Protein 1VBI (pdb70)

Organism: Thermus thermophilus (strain ATCC 27634 / DSM 579 / HB8) (NCBI:txid300852)

Radius of gyration: 19.99 Å; Cα contacts (8 Å, |Δi|>4): 795; chains: 1; bounding box: 52×53×49 Å

Sequence (340 aa):
MRWRADFLSAWAEALLRKAGADEPSAKAVAWALVEADLRGVGSHGLLRLPVYVRRLEAGLVNPSPTLPLEERGPVALLDGEHGFGPRVALKAVEAAQSLARRHGLGAVGVRRSTHFGMAGLYAEKLAREGFVAWVTTNAEPDVVPFGGREKALGTNPLAFAAPAPQGILVADLATSESAMGKVFLAREKGERIPPSWGVDREGSPTDDPHRVYALRPLGGPKGYALALLVEVLSGVLTGAGVAHGIGRMYDEWDRPQDVGHFLLALDPGRFVGKEAFLERMGALWQALKATPPAPGHEEVFLPGELEARRRERALAEGMALPERVVAELKALGERYGVPW

Nearest PDB structures (foldseek):
  1x0a-assembly1_A  TM=9.660E-01  e=3.289E-75  Thermus thermophilus HB8
  4h8a-assembly1_A  TM=9.691E-01  e=3.573E-42  Escherichia coli
  1xrh-assembly1_B  TM=9.737E-01  e=1.646E-41  Escherichia coli
  2x06-assembly1_G  TM=9.445E-01  e=3.011E-38  Methanocaldococcus jannaschii
  3uoe-assembly1_A  TM=9.184E-01  e=4.268E-35  Sinorhizobium meliloti 1021

InterPro domains:
  IPR003767 Malate/L-lactate dehydrogenase-like [PF02615] (6-330)
  IPR003767 Malate/L-lactate dehydrogenase-like [PTHR11091] (9-339)
  IPR036111 Malate/L-sulfolactate/L-lactate dehydrogenase-like superfamily [SSF89733] (1-339)
  IPR043143 Malate/L-sulfolactate/L-lactate dehydrogenase-like, NADPH binding domain [G3DSA:3.30.1370.60] (67-303)
  IPR043144 Malate/L-sulfolactate/L-lactate dehydrogenase-like, alpha-helical domain [G3DSA:1.10.1530.10] (11-336)

CATH classification: 1.10.1530.10 (+1 more: 3.30.1370.60)

Secondary structure (DSSP, 8-state):
-EE-HHHHHHHHHHHHHHTT--HHHHHHHHHHHHHHHHTT-GGGSGGGHHHHHHHHHTT-SBSS----EEEETTEEEEE-TTB-HHHHHHHHHHHHHHHHHHHSEEEEEEEEE-----HHHHHHHHHHTT-EEEEEE--S--BPPTT-SS--B----EEEEEEETTEEEEEEE-SBSS-HHHHHHHHHHT----TTSEE-TTS-B-S-GGG--EE-BTTTHHHHHHHHHHHIIIIITTTS--GGGS--TTT--SS---EEEEEEEE-GGGTT-HHHHHHHHHHHHHHHHTSPPPTT-SS---TTHHHHHHHHHHHHH-EE--HHHHHHHHHHHHHHT---

Structure (mmCIF, N/CA/C/O backbone):
data_1VBI
#
_entry.id   1VBI
#
_cell.length_a   78.320
_cell.length_b   78.320
_cell.length_c   253.213
_cell.angle_alpha   90.00
_cell.angle_beta   90.00
_cell.angle_gamma   120.00
#
_symmetry.space_group_name_H-M   'P 65 2 2'
#
loop_
_entity.id
_entity.type
_entity.pdbx_description
1 polymer 'Type 2 malate/lactate dehydrogenase'
2 non-polymer 'SULFATE ION'
3 non-polymer NICOTINAMIDE-ADENINE-DINUCLEOTIDE
4 non-polymer 1,2-ETHANEDIOL
5 water water
#
loop_
_atom_site.group_PDB
_atom_site.id
_atom_site.type_symbol
_atom_site.label_atom_id
_atom_site.label_alt_id
_atom_site.label_comp_id
_atom_site.label_asym_id
_atom_site.label_entity_id
_atom_site.label_seq_id
_atom_site.pdbx_PDB_ins_code
_atom_site.Cartn_x
_atom_site.Cartn_y
_atom_site.Cartn_z
_atom_site.occupancy
_atom_site.B_iso_or_equiv
_atom_site.auth_seq_id
_atom_site.auth_comp_id
_atom_site.auth_asym_id
_atom_site.auth_atom_id
_atom_site.pdbx_PDB_model_num
ATOM 1 N N . MET A 1 1 ? -4.191 66.710 35.825 1.00 36.23 1 MET A N 1
ATOM 2 C CA . MET A 1 1 ? -2.860 66.964 36.443 1.00 36.00 1 MET A CA 1
ATOM 3 C C . MET A 1 1 ? -1.776 67.098 35.379 1.00 33.54 1 MET A C 1
ATOM 4 O O . MET A 1 1 ? -1.916 66.588 34.268 1.00 34.48 1 MET A O 1
ATOM 9 N N . ARG A 1 2 ? -0.694 67.787 35.728 1.00 30.95 2 ARG A N 1
ATOM 10 C CA . ARG A 1 2 ? 0.414 67.984 34.805 1.00 27.35 2 ARG A CA 1
ATOM 11 C C . ARG A 1 2 ? 1.685 67.343 35.342 1.00 24.63 2 ARG A C 1
ATOM 12 O O . ARG A 1 2 ? 1.838 67.158 36.551 1.00 23.86 2 ARG A O 1
ATOM 20 N N . TRP A 1 3 ? 2.597 67.008 34.436 1.00 20.49 3 TRP A N 1
ATOM 21 C CA . TRP A 1 3 ? 3.845 66.368 34.820 1.00 18.73 3 TRP A CA 1
ATOM 22 C C . TRP A 1 3 ? 5.054 67.178 34.388 1.00 16.71 3 TRP A C 1
ATOM 23 O O . TRP A 1 3 ? 5.011 67.886 33.383 1.00 16.20 3 TRP A O 1
ATOM 34 N N . ARG A 1 4 ? 6.133 67.065 35.155 1.00 13.86 4 ARG A N 1
ATOM 35 C CA . ARG A 1 4 ? 7.364 67.791 34.863 1.00 13.59 4 ARG A CA 1
ATOM 36 C C . ARG A 1 4 ? 8.233 67.037 33.867 1.00 11.96 4 ARG A C 1
ATOM 37 O O . ARG A 1 4 ? 8.470 65.840 34.019 1.00 10.57 4 ARG A O 1
ATOM 45 N N . ALA A 1 5 ? 8.712 67.745 32.848 1.00 11.12 5 ALA A N 1
ATOM 46 C CA . ALA A 1 5 ? 9.568 67.137 31.840 1.00 10.33 5 ALA A CA 1
ATOM 47 C C . ALA A 1 5 ? 10.831 66.557 32.472 1.00 10.69 5 ALA A C 1
ATOM 48 O O . ALA A 1 5 ? 11.284 65.480 32.083 1.00 10.52 5 ALA A O 1
ATOM 50 N N . ASP A 1 6 ? 11.403 67.263 33.448 1.00 9.92 6 ASP A N 1
ATOM 51 C CA . ASP A 1 6 ? 12.622 66.776 34.086 1.00 10.03 6 ASP A CA 1
ATOM 52 C C . ASP A 1 6 ? 12.378 65.457 34.815 1.00 10.17 6 ASP A C 1
ATOM 53 O O . ASP A 1 6 ? 13.229 64.569 34.798 1.00 11.29 6 ASP A O 1
ATOM 58 N N . PHE A 1 7 ? 11.212 65.327 35.442 1.00 10.50 7 PHE A N 1
ATOM 59 C CA . PHE A 1 7 ? 10.862 64.098 36.150 1.00 11.59 7 PHE A CA 1
ATOM 60 C C . PHE A 1 7 ? 10.620 62.961 35.163 1.00 9.97 7 PHE A C 1
ATOM 61 O O . PHE A 1 7 ? 11.117 61.849 35.348 1.00 10.30 7 PHE A O 1
ATOM 69 N N . LEU A 1 8 ? 9.856 63.245 34.113 1.00 9.42 8 LEU A N 1
ATOM 70 C CA . LEU A 1 8 ? 9.547 62.237 33.099 1.00 10.32 8 LEU A CA 1
ATOM 71 C C . LEU A 1 8 ? 10.801 61.752 32.378 1.00 9.60 8 LEU A C 1
ATOM 72 O O . LEU A 1 8 ? 10.966 60.555 32.144 1.00 7.92 8 LEU A O 1
ATOM 77 N N . SER A 1 9 ? 11.682 62.686 32.030 1.00 8.70 9 SER A N 1
ATOM 78 C CA . SER A 1 9 ? 12.921 62.357 31.333 1.00 10.76 9 SER A CA 1
ATOM 79 C C . SER A 1 9 ? 13.841 61.500 32.197 1.00 10.53 9 SER A C 1
ATOM 80 O O . SER A 1 9 ? 14.401 60.512 31.726 1.00 10.16 9 SER A O 1
ATOM 83 N N . ALA A 1 10 ? 14.001 61.887 33.458 1.00 9.96 10 ALA A N 1
ATOM 84 C CA . ALA A 1 10 ? 14.852 61.137 34.376 1.00 9.94 10 ALA A CA 1
ATOM 85 C C . ALA A 1 10 ? 14.272 59.745 34.599 1.00 9.45 10 ALA A C 1
ATOM 86 O O . ALA A 1 10 ? 15.006 58.754 34.650 1.00 9.58 10 ALA A O 1
ATOM 88 N N . TRP A 1 11 ? 12.952 59.680 34.732 1.00 9.16 11 TRP A N 1
ATOM 89 C CA . TRP A 1 11 ? 12.265 58.411 34.949 1.00 9.80 11 TRP A CA 1
ATOM 90 C C . TRP A 1 11 ? 12.421 57.490 33.742 1.00 9.70 11 TRP A C 1
ATOM 91 O O . TRP A 1 11 ? 12.729 56.307 33.889 1.00 8.90 11 TRP A O 1
ATOM 102 N N . ALA A 1 12 ? 12.198 58.035 32.550 1.00 8.76 12 ALA A N 1
ATOM 103 C CA . ALA A 1 12 ? 12.316 57.251 31.326 1.00 8.95 12 ALA A CA 1
ATOM 104 C C . ALA A 1 12 ? 13.734 56.707 31.167 1.00 9.05 12 ALA A C 1
ATOM 105 O O . ALA A 1 12 ? 13.925 55.544 30.819 1.00 8.74 12 ALA A O 1
ATOM 107 N N . GLU A 1 13 ? 14.730 57.551 31.414 1.00 9.34 13 GLU A N 1
ATOM 108 C CA . GLU A 1 13 ? 16.118 57.118 31.294 1.00 10.25 13 GLU A CA 1
ATOM 109 C C . GLU A 1 13 ? 16.407 55.991 32.281 1.00 10.27 13 GLU A C 1
ATOM 110 O O . GLU A 1 13 ? 17.022 54.984 31.928 1.00 9.87 13 GLU A O 1
ATOM 116 N N . ALA A 1 14 ? 15.961 56.170 33.520 1.00 9.65 14 ALA A N 1
ATOM 117 C CA . ALA A 1 14 ? 16.176 55.172 34.560 1.00 10.03 14 ALA A CA 1
ATOM 118 C C . ALA A 1 14 ? 15.534 53.844 34.184 1.00 10.24 14 ALA A C 1
ATOM 119 O O . ALA A 1 14 ? 16.136 52.785 34.365 1.00 10.12 14 ALA A O 1
ATOM 121 N N . LEU A 1 15 ? 14.313 53.908 33.662 1.00 9.75 15 LEU A N 1
ATOM 122 C CA . LEU A 1 15 ? 13.586 52.707 33.263 1.00 10.37 15 LEU A CA 1
ATOM 123 C C . LEU A 1 15 ? 14.332 51.982 32.148 1.00 10.55 15 LEU A C 1
ATOM 124 O O . LEU A 1 15 ? 14.517 50.765 32.197 1.00 11.42 15 LEU A O 1
ATOM 129 N N . LEU A 1 16 ? 14.759 52.734 31.139 1.00 10.74 16 LEU A N 1
ATOM 130 C CA . LEU A 1 16 ? 15.484 52.147 30.020 1.00 9.81 16 LEU A CA 1
ATOM 131 C C . LEU A 1 16 ? 16.798 51.495 30.446 1.00 10.79 16 LEU A C 1
ATOM 132 O O . LEU A 1 16 ? 17.165 50.445 29.926 1.00 10.06 16 LEU A O 1
ATOM 137 N N . ARG A 1 17 ? 17.510 52.110 31.386 1.00 10.67 17 ARG A N 1
ATOM 138 C CA . ARG A 1 17 ? 18.765 51.528 31.843 1.00 11.89 17 ARG A CA 1
ATOM 139 C C . ARG A 1 17 ? 18.479 50.243 32.616 1.00 11.64 17 ARG A C 1
ATOM 140 O O . ARG A 1 17 ? 19.207 49.261 32.492 1.00 11.00 17 ARG A O 1
ATOM 148 N N . LYS A 1 18 ? 17.401 50.252 33.394 1.00 11.70 18 LYS A N 1
ATOM 149 C CA . LYS A 1 1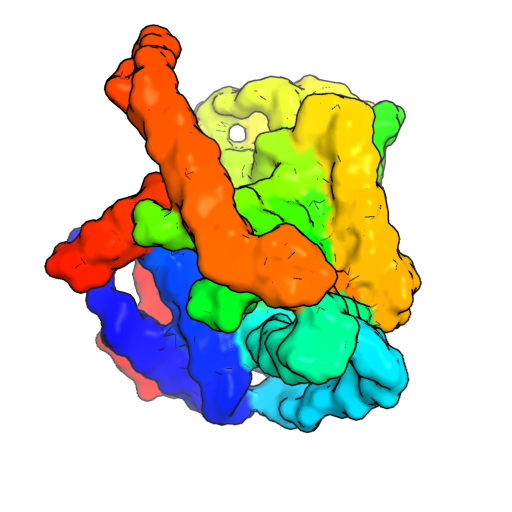8 ? 17.006 49.080 34.168 1.00 13.58 18 LYS A CA 1
ATOM 150 C C . LYS A 1 18 ? 16.630 47.958 33.199 1.00 13.95 18 LYS A C 1
ATOM 151 O O . LYS A 1 18 ? 16.823 46.776 33.496 1.00 12.89 18 LYS A O 1
ATOM 157 N N . ALA A 1 19 ? 16.101 48.337 32.037 1.00 12.56 19 ALA A N 1
ATOM 158 C CA . ALA A 1 19 ? 15.704 47.373 31.014 1.00 13.21 19 ALA A CA 1
ATOM 159 C C . ALA A 1 19 ? 16.900 46.863 30.210 1.00 12.93 19 ALA A C 1
ATOM 160 O O . ALA A 1 19 ? 16.750 45.989 29.355 1.00 13.01 19 ALA A O 1
ATOM 162 N N . GLY A 1 20 ? 18.081 47.419 30.467 1.00 12.00 20 GLY A N 1
ATOM 163 C CA . GLY A 1 20 ? 19.269 46.960 29.768 1.00 12.19 20 GLY A CA 1
ATOM 164 C C . GLY A 1 20 ? 19.947 47.900 28.786 1.00 11.92 20 GLY A C 1
ATOM 165 O O . GLY A 1 20 ? 21.049 47.610 28.323 1.00 11.60 20 GLY A O 1
ATOM 166 N N . ALA A 1 21 ? 19.311 49.019 28.458 1.00 11.29 21 ALA A N 1
ATOM 167 C CA . ALA A 1 21 ? 19.904 49.967 27.514 1.00 11.45 21 ALA A CA 1
ATOM 168 C C . ALA A 1 21 ? 21.080 50.697 28.158 1.00 11.79 21 ALA A C 1
ATOM 169 O O . ALA A 1 21 ? 21.044 50.986 29.355 1.00 11.64 21 ALA A O 1
ATOM 171 N N . ASP A 1 22 ? 22.123 50.989 27.381 1.00 11.40 22 ASP A N 1
ATOM 172 C CA . ASP A 1 22 ? 23.257 51.711 27.947 1.00 12.09 22 ASP A CA 1
ATOM 173 C C . ASP A 1 22 ? 22.853 53.161 28.187 1.00 12.47 22 ASP A C 1
ATOM 174 O O . ASP A 1 22 ? 21.786 53.592 27.744 1.00 11.29 22 ASP A O 1
ATOM 179 N N . GLU A 1 23 ? 23.689 53.910 28.901 1.00 11.47 23 GLU A N 1
ATOM 180 C CA . GLU A 1 23 ? 23.362 55.295 29.228 1.00 13.10 23 GLU A CA 1
ATOM 181 C C . GLU A 1 23 ? 23.066 56.189 28.023 1.00 12.14 23 GLU A C 1
ATOM 182 O O . GLU A 1 23 ? 22.061 56.899 28.008 1.00 11.16 23 GLU A O 1
ATOM 188 N N . PRO A 1 24 ? 23.935 56.174 26.999 1.00 12.62 24 PRO A N 1
ATOM 189 C CA . PRO A 1 24 ? 23.686 57.020 25.825 1.00 12.57 24 PRO A CA 1
ATOM 190 C C . PRO A 1 24 ? 22.337 56.739 25.160 1.00 11.05 24 PRO A C 1
ATOM 191 O O . PRO A 1 24 ? 21.617 57.663 24.775 1.00 10.94 24 PRO A O 1
ATOM 195 N N . SER A 1 25 ? 22.009 55.458 25.019 1.00 9.71 25 SER A N 1
ATOM 196 C CA . SER A 1 25 ? 20.752 55.052 24.399 1.00 8.48 25 SER A CA 1
ATOM 197 C C . SER A 1 25 ? 19.559 55.473 25.248 1.00 8.46 25 SER A C 1
ATOM 198 O O . SER A 1 25 ? 18.572 55.993 24.731 1.00 7.67 25 SER A O 1
ATOM 201 N N . ALA A 1 26 ? 19.650 55.247 26.553 1.00 8.07 26 ALA A N 1
ATOM 202 C CA . ALA A 1 26 ? 18.565 55.619 27.455 1.00 8.45 26 ALA A CA 1
ATOM 203 C C . ALA A 1 26 ? 18.326 57.125 27.410 1.00 8.02 26 ALA A C 1
ATOM 204 O O . ALA A 1 26 ? 17.182 57.575 27.326 1.00 8.66 26 ALA A O 1
ATOM 206 N N . LYS A 1 27 ? 19.404 57.903 27.462 1.00 8.30 27 LYS A N 1
ATOM 207 C CA . L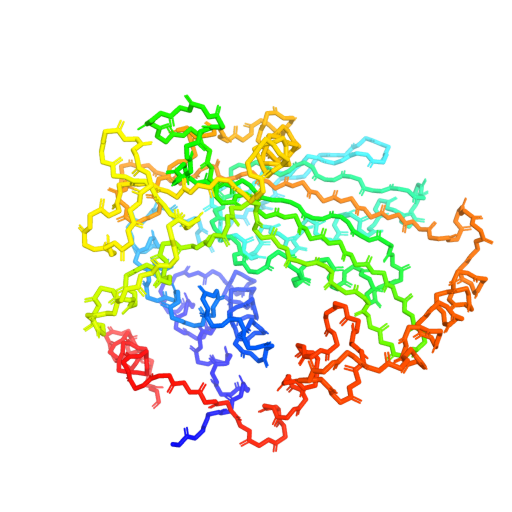YS A 1 27 ? 19.286 59.358 27.423 1.00 9.75 27 LYS A CA 1
ATOM 208 C C . LYS A 1 27 ? 18.690 59.831 26.102 1.00 7.52 27 LYS A C 1
ATOM 209 O O . LYS A 1 27 ? 17.850 60.728 26.083 1.00 8.33 27 LYS A O 1
ATOM 215 N N . ALA A 1 28 ? 19.134 59.227 25.004 1.00 7.40 28 ALA A N 1
ATOM 216 C CA . ALA A 1 28 ? 18.653 59.598 23.678 1.00 7.55 28 ALA A CA 1
ATOM 217 C C . ALA A 1 28 ? 17.156 59.360 23.512 1.00 7.16 28 ALA A C 1
ATOM 218 O O . ALA A 1 28 ? 16.442 60.210 22.972 1.00 6.58 28 ALA A O 1
ATOM 220 N N . VAL A 1 29 ? 16.679 58.204 23.964 1.00 6.47 29 VAL A N 1
ATOM 221 C CA . VAL A 1 29 ? 15.259 57.888 23.842 1.00 6.48 29 VAL A CA 1
ATOM 222 C C . VAL A 1 29 ? 14.412 58.779 24.751 1.00 6.93 29 VAL A C 1
ATOM 223 O O . VAL A 1 29 ? 13.360 59.278 24.336 1.00 7.15 29 VAL A O 1
ATOM 227 N N . ALA A 1 30 ? 14.866 58.984 25.984 1.00 6.31 30 ALA A N 1
ATOM 228 C CA . ALA A 1 30 ? 14.129 59.831 26.920 1.00 7.07 30 ALA A CA 1
ATOM 229 C C . ALA A 1 30 ? 13.977 61.222 26.311 1.00 7.60 30 ALA A C 1
ATOM 230 O O . ALA A 1 30 ? 12.903 61.820 26.358 1.00 6.61 30 ALA A O 1
ATOM 232 N N . TRP A 1 31 ? 15.062 61.723 25.731 1.00 8.23 31 TRP A N 1
ATOM 233 C CA . TRP A 1 31 ? 15.065 63.034 25.093 1.00 7.91 31 TRP A CA 1
ATOM 234 C C . TRP A 1 31 ? 14.055 63.099 23.947 1.00 8.21 31 TRP A C 1
ATOM 235 O O . TRP A 1 31 ? 13.175 63.960 23.927 1.00 7.26 31 TRP A O 1
ATOM 246 N N . ALA A 1 32 ? 14.180 62.182 22.994 1.00 7.41 32 ALA A N 1
ATOM 247 C CA . ALA A 1 32 ? 13.291 62.173 21.838 1.00 7.38 32 ALA A CA 1
ATOM 248 C C . ALA A 1 32 ? 11.812 62.139 22.201 1.00 7.23 32 ALA A C 1
ATOM 249 O O . ALA A 1 32 ? 11.017 62.916 21.669 1.00 6.89 32 ALA A O 1
ATOM 251 N N . LEU A 1 33 ? 11.439 61.248 23.111 1.00 6.82 33 LEU A N 1
ATOM 252 C CA . LEU A 1 33 ? 10.036 61.128 23.476 1.00 6.72 33 LEU A CA 1
ATOM 253 C C . LEU A 1 33 ? 9.507 62.321 24.267 1.00 6.59 33 LEU A C 1
ATOM 254 O O . LEU A 1 33 ? 8.453 62.863 23.935 1.00 6.58 33 LEU A O 1
ATOM 259 N N . VAL A 1 34 ? 10.235 62.750 25.294 1.00 6.69 34 VAL A N 1
ATOM 260 C CA . VAL A 1 34 ? 9.776 63.885 26.088 1.00 7.55 34 VAL A CA 1
ATOM 261 C C . VAL A 1 34 ? 9.756 65.179 25.272 1.00 8.04 34 VAL A C 1
ATOM 262 O O . VAL A 1 34 ? 8.816 65.964 25.388 1.00 7.06 34 VAL A O 1
ATOM 266 N N . GLU A 1 35 ? 10.775 65.401 24.444 1.00 7.29 35 GLU A N 1
ATOM 267 C CA . GLU A 1 35 ? 10.812 66.613 23.624 1.00 7.60 35 GLU A CA 1
ATOM 268 C C . GLU A 1 35 ? 9.658 66.633 22.615 1.00 7.40 35 GLU A C 1
ATOM 269 O O . GLU A 1 35 ? 9.185 67.699 22.227 1.00 7.77 35 GLU A O 1
ATOM 275 N N . ALA A 1 36 ? 9.208 65.460 22.179 1.00 6.96 36 ALA A N 1
ATOM 276 C CA . ALA A 1 36 ? 8.090 65.407 21.244 1.00 7.57 36 ALA A CA 1
ATOM 277 C C . ALA A 1 36 ? 6.823 65.801 22.005 1.00 6.95 36 ALA A C 1
ATOM 278 O O . ALA A 1 36 ? 6.020 66.596 21.515 1.00 7.18 36 ALA A O 1
ATOM 280 N N . ASP A 1 37 ? 6.649 65.255 23.206 1.00 7.59 37 ASP A N 1
ATOM 281 C CA . ASP A 1 37 ? 5.473 65.589 24.010 1.00 7.71 37 ASP A CA 1
ATOM 282 C C . ASP A 1 37 ? 5.425 67.085 24.315 1.00 7.61 37 ASP A C 1
ATOM 283 O O . ASP A 1 37 ? 4.360 67.706 24.252 1.00 7.67 37 ASP A O 1
ATOM 288 N N . LEU A 1 38 ? 6.577 67.666 24.641 1.00 8.76 38 LEU A N 1
ATOM 289 C CA . LEU A 1 38 ? 6.635 69.096 24.954 1.00 8.45 38 LEU A CA 1
ATOM 290 C C . LEU A 1 38 ? 6.116 69.946 23.799 1.00 9.77 38 LEU A C 1
ATOM 291 O O . LEU A 1 38 ? 5.417 70.939 24.010 1.00 9.98 38 LEU A O 1
ATOM 296 N N . ARG A 1 39 ? 6.449 69.542 22.578 1.00 8.87 39 ARG A N 1
ATOM 297 C CA . ARG A 1 39 ? 6.037 70.270 21.381 1.00 9.36 39 ARG A CA 1
ATOM 298 C C . ARG A 1 39 ? 4.616 69.949 20.923 1.00 10.90 39 ARG A C 1
ATOM 299 O O . ARG A 1 39 ? 4.149 70.471 19.908 1.00 10.01 39 ARG A O 1
ATOM 307 N N . GLY A 1 40 ? 3.932 69.091 21.672 1.00 10.96 40 GLY A N 1
ATOM 308 C CA . GLY A 1 40 ? 2.567 68.738 21.325 1.00 12.20 40 GLY A CA 1
ATOM 309 C C . GLY A 1 40 ? 2.426 67.614 20.316 1.00 13.02 40 GLY A C 1
ATOM 310 O O . GLY A 1 40 ? 1.340 67.400 19.773 1.00 13.58 40 GLY A O 1
ATOM 311 N N . VAL A 1 41 ? 3.515 66.899 20.052 1.00 10.70 41 VAL A N 1
ATOM 312 C CA . VAL A 1 41 ? 3.486 65.789 19.104 1.00 11.48 41 VAL A CA 1
ATOM 313 C C . VAL A 1 41 ? 3.481 64.489 19.909 1.00 11.29 41 VAL A C 1
ATOM 314 O O . VAL A 1 41 ? 4.433 63.707 19.867 1.00 9.71 41 VAL A O 1
ATOM 318 N N . GLY A 1 42 ? 2.396 64.280 20.651 1.00 11.18 42 GLY A N 1
ATOM 319 C CA . GLY A 1 42 ? 2.269 63.096 21.483 1.00 11.79 42 GLY A CA 1
ATOM 320 C C . GLY A 1 42 ? 2.321 61.779 20.735 1.00 11.48 42 GLY A C 1
ATOM 321 O O . GLY A 1 42 ? 2.675 60.751 21.311 1.00 11.86 42 GLY A O 1
ATOM 322 N N . SER A 1 43 ? 1.969 61.803 19.453 1.00 13.22 43 SER A N 1
ATOM 323 C CA . SER A 1 43 ? 1.981 60.589 18.649 1.00 14.40 43 SER A CA 1
ATOM 324 C C . SER A 1 43 ? 3.373 59.974 18.629 1.00 13.83 43 SER A C 1
ATOM 325 O O . SER A 1 43 ? 3.531 58.787 18.347 1.00 15.25 43 SER A O 1
ATOM 328 N N . HIS A 1 44 ? 4.383 60.785 18.933 1.00 13.15 44 HIS A N 1
ATOM 329 C CA . HIS A 1 44 ? 5.756 60.302 18.962 1.00 12.30 44 HIS A CA 1
ATOM 330 C C . HIS A 1 44 ? 6.433 60.591 20.291 1.00 10.28 44 HIS A C 1
ATOM 331 O O . HIS A 1 44 ? 7.657 60.686 20.376 1.00 10.45 44 HIS A O 1
ATOM 338 N N . GLY A 1 45 ? 5.612 60.705 21.329 1.00 10.04 45 GLY A N 1
ATOM 339 C CA . GLY A 1 45 ? 6.120 60.977 22.658 1.00 9.48 45 GLY A CA 1
ATOM 340 C C . GLY A 1 45 ? 6.172 59.734 23.526 1.00 9.62 45 GLY A C 1
ATOM 341 O O . GLY A 1 45 ? 6.309 58.617 23.026 1.00 9.41 45 GLY A O 1
ATOM 342 N N . LEU A 1 46 ? 6.036 59.933 24.831 1.00 9.09 46 LEU A N 1
ATOM 343 C CA . LEU A 1 46 ? 6.101 58.842 25.795 1.00 10.48 46 LEU A CA 1
ATOM 344 C C . LEU A 1 46 ? 5.118 57.694 25.587 1.00 11.22 46 LEU A C 1
ATOM 345 O O . LEU A 1 46 ? 5.335 56.593 26.092 1.00 10.20 46 LEU A O 1
ATOM 350 N N . LEU A 1 47 ? 4.043 57.925 24.845 1.00 11.09 47 LEU A N 1
ATOM 351 C CA . LEU A 1 47 ? 3.100 56.838 24.624 1.00 12.69 47 LEU A CA 1
ATOM 352 C C . LEU A 1 47 ? 3.795 55.700 23.871 1.00 10.36 47 LEU A C 1
ATOM 353 O O . LEU A 1 47 ? 3.314 54.568 23.860 1.00 9.90 47 LEU A O 1
ATOM 358 N N . ARG A 1 48 ? 4.940 56.007 23.263 1.00 9.50 48 ARG A N 1
ATOM 359 C CA . ARG A 1 48 ? 5.724 55.020 22.516 1.00 8.81 48 ARG A CA 1
ATOM 360 C C . ARG A 1 48 ? 6.693 54.233 23.402 1.00 8.59 48 ARG A C 1
ATOM 361 O O . ARG A 1 48 ? 7.184 53.181 22.996 1.00 8.45 48 ARG A O 1
ATOM 369 N N . LEU A 1 49 ? 6.980 54.734 24.602 1.00 8.05 49 LEU A N 1
ATOM 370 C CA . LEU A 1 49 ? 7.938 54.053 25.470 1.00 8.01 49 LEU A CA 1
ATOM 371 C C . LEU A 1 49 ? 7.624 52.579 25.740 1.00 7.85 49 LEU A C 1
ATOM 372 O O . LEU A 1 49 ? 8.513 51.734 25.670 1.00 7.55 49 LEU A O 1
ATOM 377 N N . PRO A 1 50 ? 6.360 52.247 26.048 1.00 7.83 50 PRO A N 1
ATOM 378 C CA . PRO A 1 50 ? 6.056 50.836 26.307 1.00 7.91 50 PRO A CA 1
ATOM 379 C C . PRO A 1 50 ? 6.483 49.883 25.183 1.00 8.67 50 PRO A C 1
ATOM 380 O O . PRO A 1 50 ? 7.152 48.883 25.441 1.00 7.60 50 PRO A O 1
ATOM 384 N N . VAL A 1 51 ? 6.109 50.184 23.941 1.00 8.18 51 VAL A N 1
ATOM 385 C CA . VAL A 1 51 ? 6.490 49.300 22.841 1.00 8.05 51 VAL A CA 1
ATOM 386 C C . VAL A 1 51 ? 8.000 49.333 22.606 1.00 7.49 51 VAL A C 1
ATOM 387 O O . VAL A 1 51 ? 8.598 48.307 22.276 1.00 7.49 51 VAL A O 1
ATOM 391 N N . TYR A 1 52 ? 8.623 50.500 22.783 1.00 7.13 52 TYR A N 1
ATOM 392 C CA . TYR A 1 52 ? 10.075 50.605 22.618 1.00 7.68 52 TYR A CA 1
ATOM 393 C C . TYR A 1 52 ? 10.753 49.623 23.574 1.00 8.18 52 TYR A C 1
ATOM 394 O O . TYR A 1 52 ? 11.682 48.907 23.199 1.00 7.09 52 TYR A O 1
ATOM 403 N N . VAL A 1 53 ? 10.284 49.604 24.819 1.00 8.25 53 VAL A N 1
ATOM 404 C CA . VAL A 1 53 ? 10.848 48.713 25.824 1.00 7.34 53 VAL A CA 1
ATOM 405 C C . VAL A 1 53 ? 10.540 47.253 25.491 1.00 7.57 53 VAL A C 1
ATOM 406 O O . VAL A 1 53 ? 11.381 46.377 25.689 1.00 7.57 53 VAL A O 1
ATOM 410 N N . ARG A 1 54 ? 9.347 46.987 24.969 1.00 6.88 54 ARG A N 1
ATOM 411 C CA . ARG A 1 54 ? 9.005 45.614 24.607 1.00 7.42 54 ARG A CA 1
ATOM 412 C C . ARG A 1 54 ? 9.933 45.121 23.494 1.00 7.27 54 ARG A C 1
ATOM 413 O O . ARG A 1 54 ? 10.374 43.973 23.509 1.00 7.83 54 ARG A O 1
ATOM 421 N N . ARG A 1 55 ? 10.238 45.991 22.535 1.00 7.73 55 ARG A N 1
ATOM 422 C CA . ARG A 1 55 ? 11.137 45.626 21.441 1.00 7.98 55 ARG A CA 1
ATOM 423 C C . ARG A 1 55 ? 12.524 45.313 22.016 1.00 8.30 55 ARG A C 1
ATOM 424 O O . ARG A 1 55 ? 13.192 44.377 21.579 1.00 9.89 55 ARG A O 1
ATOM 432 N N . LEU A 1 56 ? 12.951 46.105 22.997 1.00 7.38 56 LEU A N 1
ATOM 433 C CA . LEU A 1 56 ? 14.245 45.899 23.640 1.00 8.58 56 LEU A CA 1
ATOM 434 C C . LEU A 1 56 ? 14.242 44.563 24.386 1.00 8.29 56 LEU A C 1
ATOM 435 O O . LEU A 1 56 ? 15.172 43.762 24.260 1.00 8.00 56 LEU A O 1
ATOM 440 N N . GLU A 1 57 ? 13.188 44.329 25.163 1.00 9.16 57 GLU A N 1
ATOM 441 C CA . GLU A 1 57 ? 13.049 43.088 25.923 1.00 10.34 57 GLU A CA 1
ATOM 442 C C . GLU A 1 57 ? 13.158 41.866 25.025 1.00 10.66 57 GLU A C 1
ATOM 443 O O . GLU A 1 57 ? 13.792 40.870 25.385 1.00 11.36 57 GLU A O 1
ATOM 449 N N . ALA A 1 58 ? 12.523 41.951 23.859 1.00 10.48 58 ALA A N 1
ATOM 450 C CA . ALA A 1 58 ? 12.504 40.857 22.893 1.00 11.29 58 ALA A CA 1
ATOM 451 C C . ALA A 1 58 ? 13.821 40.659 22.149 1.00 11.11 58 ALA A C 1
ATOM 452 O O . ALA A 1 58 ? 13.943 39.743 21.335 1.00 12.79 58 ALA A O 1
ATOM 454 N N . GLY A 1 59 ? 14.804 41.509 22.429 1.00 8.76 59 GLY A N 1
ATOM 455 C CA . GLY A 1 59 ? 16.090 41.389 21.763 1.00 9.65 59 GLY A CA 1
ATOM 456 C C . GLY A 1 59 ? 16.059 41.907 20.335 1.00 9.05 59 GLY A C 1
ATOM 457 O O . GLY A 1 59 ? 16.890 41.526 19.506 1.00 9.39 59 GLY A O 1
ATOM 458 N N . LEU A 1 60 ? 15.105 42.788 20.050 1.00 7.60 60 LEU A N 1
ATOM 459 C CA . LEU A 1 60 ? 14.955 43.356 18.712 1.00 8.04 60 LEU A CA 1
ATOM 460 C C . LEU A 1 60 ? 15.590 44.738 18.579 1.00 8.96 60 LEU A C 1
ATOM 461 O O . LEU A 1 60 ? 15.575 45.338 17.503 1.00 9.19 60 LEU A O 1
ATOM 466 N N . VAL A 1 61 ? 16.146 45.235 19.678 1.00 9.40 61 VAL A N 1
ATOM 467 C CA . VAL A 1 61 ? 16.816 46.531 19.696 1.00 9.97 61 VAL A CA 1
ATOM 468 C C . VAL A 1 61 ? 18.162 46.343 20.391 1.00 10.62 61 VAL A C 1
ATOM 469 O O . VAL A 1 61 ? 18.234 45.732 21.460 1.00 10.96 61 VAL A O 1
ATOM 473 N N . ASN A 1 62 ? 19.225 46.847 19.769 1.00 9.84 62 ASN A N 1
ATOM 474 C CA . ASN A 1 62 ? 20.575 46.738 20.323 1.00 10.62 62 ASN A CA 1
ATOM 475 C C . ASN A 1 62 ? 20.658 47.679 21.524 1.00 9.81 62 ASN A C 1
ATOM 476 O O . ASN A 1 62 ? 20.469 48.886 21.386 1.00 8.69 62 ASN A O 1
ATOM 481 N N . PRO A 1 63 ? 20.946 47.141 22.721 1.00 9.28 63 PRO A N 1
ATOM 482 C CA . PRO A 1 63 ? 21.030 48.000 23.908 1.00 9.97 63 PRO A CA 1
ATOM 483 C C . PRO A 1 63 ? 22.282 48.862 23.986 1.00 10.43 63 PRO A C 1
ATOM 484 O O . PRO A 1 63 ? 22.304 49.866 24.696 1.00 10.95 63 PRO A O 1
ATOM 488 N N . SER A 1 64 ? 23.319 48.478 23.251 1.00 11.05 64 SER A N 1
ATOM 489 C CA . SER A 1 64 ? 24.570 49.223 23.288 1.00 11.34 64 SER A CA 1
ATOM 490 C C . SER A 1 64 ? 25.347 49.148 21.979 1.00 10.65 64 SER A C 1
ATOM 491 O O . SER A 1 64 ? 26.435 48.570 21.921 1.00 11.51 64 SER A O 1
ATOM 495 N N . PRO A 1 65 ? 24.800 49.737 20.905 1.00 10.41 65 PRO A N 1
ATOM 496 C CA . PRO A 1 65 ? 25.487 49.707 19.611 1.00 10.83 65 PRO A CA 1
ATOM 497 C C . PRO A 1 65 ? 26.762 50.543 19.637 1.00 11.25 65 PRO A C 1
ATOM 498 O O . PRO A 1 65 ? 26.844 51.532 20.366 1.00 10.96 65 PRO A O 1
ATOM 502 N N . THR A 1 66 ? 27.757 50.139 18.852 1.00 12.91 66 THR A N 1
ATOM 503 C CA . THR A 1 66 ? 29.012 50.882 18.786 1.00 13.43 66 THR A CA 1
ATOM 504 C C . THR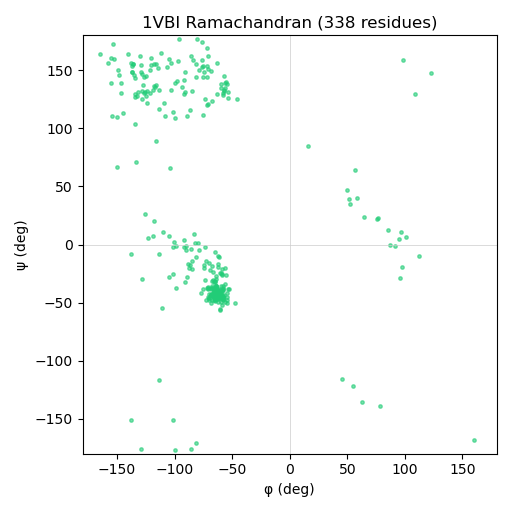 A 1 66 ? 28.883 51.954 17.704 1.00 13.23 66 THR A C 1
ATOM 505 O O . THR A 1 66 ? 29.668 52.902 17.652 1.00 12.57 66 THR A O 1
ATOM 509 N N . LEU A 1 67 ? 27.880 51.787 16.845 1.00 12.22 67 LEU A N 1
ATOM 510 C CA . LEU A 1 67 ? 27.581 52.736 15.774 1.00 10.41 67 LEU A CA 1
ATOM 511 C C . LEU A 1 67 ? 28.729 53.030 14.803 1.00 11.43 67 LEU A C 1
ATOM 512 O O . LEU A 1 67 ? 29.199 54.169 14.707 1.00 12.38 67 LEU A O 1
ATOM 517 N N . PRO A 1 68 ? 29.179 52.005 14.054 1.00 11.52 68 PRO A N 1
ATOM 518 C CA . PRO A 1 68 ? 30.266 52.118 13.075 1.00 13.37 68 PRO A CA 1
ATOM 519 C C . PRO A 1 68 ? 29.987 53.247 12.087 1.00 13.29 68 PRO A C 1
ATOM 520 O O . PRO A 1 68 ? 28.903 53.321 11.513 1.00 12.64 68 PRO A O 1
ATOM 524 N N . LEU A 1 69 ? 30.975 54.107 11.874 1.00 14.69 69 LEU A N 1
ATOM 525 C CA . LEU A 1 69 ? 30.819 55.235 10.969 1.00 16.13 69 LEU A CA 1
ATOM 526 C C . LEU A 1 69 ? 31.965 55.282 9.958 1.00 18.14 69 LEU A C 1
ATOM 527 O O . LEU A 1 69 ? 33.132 55.146 10.327 1.00 17.66 69 LEU A O 1
ATOM 532 N N . GLU A 1 70 ? 31.633 55.448 8.681 1.00 17.59 70 GLU A N 1
ATOM 533 C CA . GLU A 1 70 ? 32.662 55.549 7.652 1.00 20.52 70 GLU A CA 1
ATOM 534 C C . GLU A 1 70 ? 32.407 56.816 6.855 1.00 20.91 70 GLU A C 1
ATOM 535 O O . GLU A 1 70 ? 31.282 57.072 6.415 1.00 20.56 70 GLU A O 1
ATOM 541 N N . GLU A 1 71 ? 33.452 57.615 6.674 1.00 20.04 71 GLU A N 1
ATOM 542 C CA . GLU A 1 71 ? 33.307 58.870 5.958 1.00 20.27 71 GLU A CA 1
ATOM 543 C C . GLU A 1 71 ? 34.328 59.051 4.845 1.00 20.75 71 GLU A C 1
ATOM 544 O O . GLU A 1 71 ? 35.417 58.474 4.870 1.00 19.90 71 GLU A O 1
ATOM 550 N N . ARG A 1 72 ? 33.949 59.860 3.864 1.00 17.79 72 ARG A N 1
ATOM 551 C CA . ARG A 1 72 ? 34.801 60.186 2.731 1.00 17.17 72 ARG A CA 1
ATOM 552 C C . ARG A 1 72 ? 34.300 61.535 2.254 1.00 14.30 72 ARG A C 1
ATOM 553 O O . ARG A 1 72 ? 33.190 61.642 1.739 1.00 13.52 72 ARG A O 1
ATOM 561 N N . GLY A 1 73 ? 35.109 62.569 2.441 1.00 13.88 73 GLY A N 1
ATOM 562 C CA . GLY A 1 73 ? 34.686 63.892 2.032 1.00 13.56 73 GLY A CA 1
ATOM 563 C C . GLY A 1 73 ? 33.457 64.299 2.827 1.00 11.18 73 GLY A C 1
ATOM 564 O O . GLY A 1 73 ? 33.408 64.084 4.038 1.00 12.30 73 GLY A O 1
ATOM 565 N N . PRO A 1 74 ? 32.437 64.872 2.171 1.00 10.93 74 PRO A N 1
ATOM 566 C CA . PRO A 1 74 ? 31.205 65.309 2.833 1.00 10.06 74 PRO A CA 1
ATOM 567 C C . PRO A 1 74 ? 30.165 64.208 3.052 1.00 9.93 74 PRO A C 1
ATOM 568 O O . PRO A 1 74 ? 29.036 64.499 3.443 1.00 9.23 74 PRO A O 1
ATOM 572 N N . VAL A 1 75 ? 30.538 62.955 2.804 1.00 8.45 75 VAL A N 1
ATOM 573 C CA . VAL A 1 75 ? 29.594 61.850 2.962 1.00 9.76 75 VAL A CA 1
ATOM 574 C C . VAL A 1 75 ? 29.969 60.848 4.045 1.00 9.78 75 VAL A C 1
ATOM 575 O O . VAL A 1 75 ? 31.126 60.449 4.174 1.00 8.80 75 VAL A O 1
ATOM 579 N N . ALA A 1 76 ? 28.970 60.434 4.817 1.00 9.63 76 ALA A N 1
ATOM 580 C CA . ALA A 1 76 ? 29.188 59.451 5.865 1.00 9.42 76 ALA A CA 1
ATOM 581 C C . ALA A 1 76 ? 28.078 58.413 5.818 1.00 9.93 76 ALA A C 1
ATOM 582 O O . ALA A 1 76 ? 26.939 58.724 5.477 1.00 10.06 76 ALA A O 1
ATOM 584 N N . LEU A 1 77 ? 28.427 57.173 6.134 1.00 9.45 77 LEU A N 1
ATOM 585 C CA . LEU A 1 77 ? 27.448 56.097 6.189 1.00 9.26 77 LEU A CA 1
ATOM 586 C C . LEU A 1 77 ? 27.508 55.622 7.631 1.00 8.46 77 LEU A C 1
ATOM 587 O O . LEU A 1 77 ? 28.594 55.439 8.185 1.00 8.00 77 LEU A O 1
ATOM 592 N N . LEU A 1 78 ? 26.344 55.455 8.245 1.00 7.70 78 LEU A N 1
ATOM 593 C CA . LEU A 1 78 ? 26.270 55.022 9.633 1.00 7.16 78 LEU A CA 1
ATOM 594 C C . LEU A 1 78 ? 25.486 53.726 9.760 1.00 7.15 78 LEU A C 1
ATOM 595 O O . LEU A 1 78 ? 24.386 53.603 9.224 1.00 8.19 78 LEU A O 1
ATOM 600 N N . ASP A 1 79 ? 26.072 52.760 10.462 1.00 7.22 79 ASP A 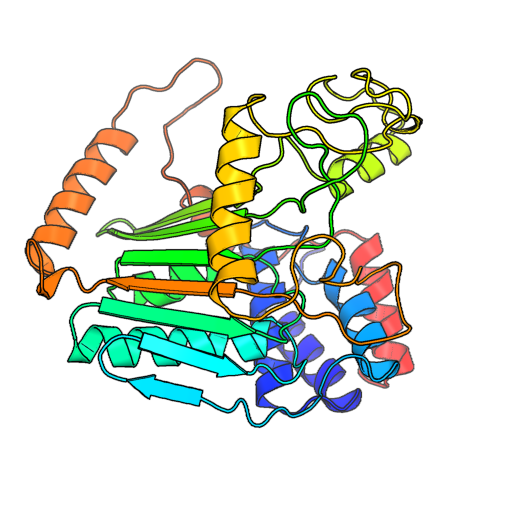N 1
ATOM 601 C CA . ASP A 1 79 ? 25.438 51.470 10.706 1.00 8.44 79 ASP A CA 1
ATOM 602 C C . ASP A 1 79 ? 24.864 51.568 12.118 1.00 7.91 79 ASP A C 1
ATOM 603 O O . ASP A 1 79 ? 25.608 51.602 13.095 1.00 6.77 79 ASP A O 1
ATOM 608 N N . GLY A 1 80 ? 23.540 51.634 12.220 1.00 6.38 80 GLY A N 1
ATOM 609 C CA . GLY A 1 80 ? 22.906 51.748 13.523 1.00 7.39 80 GLY A CA 1
ATOM 610 C C . GLY A 1 80 ? 22.945 50.480 14.354 1.00 7.67 80 GLY A C 1
ATOM 611 O O . GLY A 1 80 ? 22.673 50.517 15.555 1.00 9.47 80 GLY A O 1
ATOM 612 N N . GLU A 1 81 ? 23.278 49.363 13.715 1.00 7.52 81 GLU A N 1
ATOM 613 C CA . GLU A 1 81 ? 23.352 48.068 14.389 1.00 8.65 81 GLU A CA 1
ATOM 614 C C . GLU A 1 81 ? 22.075 47.745 15.163 1.00 9.13 81 GLU A C 1
ATOM 615 O O . GLU A 1 81 ? 22.122 47.119 16.224 1.00 9.21 81 GLU A O 1
ATOM 621 N N . HIS A 1 82 ? 20.939 48.173 14.623 1.00 8.56 82 HIS A N 1
ATOM 622 C CA . HIS A 1 82 ? 19.637 47.934 15.244 1.00 8.92 82 HIS A CA 1
ATOM 623 C C . HIS A 1 82 ? 19.441 48.609 16.600 1.00 9.21 82 HIS A C 1
ATOM 624 O O . HIS A 1 82 ? 18.624 48.164 17.410 1.00 8.57 82 HIS A O 1
ATOM 631 N N . GLY A 1 83 ? 20.184 49.682 16.851 1.00 8.31 83 GLY A N 1
ATOM 632 C CA . GLY A 1 83 ? 20.029 50.388 18.109 1.00 7.49 83 GLY A CA 1
ATOM 633 C C . GLY A 1 83 ? 18.763 51.229 18.098 1.00 7.88 83 GLY A C 1
ATOM 634 O O . GLY A 1 83 ? 18.080 51.311 17.074 1.00 7.07 83 GLY A O 1
ATOM 635 N N . PHE A 1 84 ? 18.433 51.842 19.233 1.00 6.78 84 PHE A N 1
ATOM 636 C CA . PHE A 1 84 ? 17.247 52.694 19.317 1.00 7.42 84 PHE A CA 1
ATOM 637 C C . PHE A 1 84 ? 17.372 53.838 18.315 1.00 8.39 84 PHE A C 1
ATOM 638 O O . PHE A 1 84 ? 18.424 54.466 18.213 1.00 7.00 84 PHE A O 1
ATOM 646 N N . GLY A 1 85 ? 16.293 54.112 17.586 1.00 7.55 85 GLY A N 1
ATOM 647 C CA . GLY A 1 85 ? 16.323 55.179 16.596 1.00 8.18 85 GLY A CA 1
ATOM 648 C C . GLY A 1 85 ? 16.907 56.494 17.092 1.00 8.16 85 GLY A C 1
ATOM 649 O O . GLY A 1 85 ? 17.778 57.071 16.433 1.00 8.37 85 GLY A O 1
ATOM 650 N N . PRO A 1 86 ? 16.448 57.005 18.245 1.00 7.15 86 PRO A N 1
ATOM 651 C CA . PRO A 1 86 ? 16.981 58.272 18.761 1.00 7.43 86 PRO A CA 1
ATOM 652 C C . PRO A 1 86 ? 18.492 58.252 18.994 1.00 8.11 86 PRO A C 1
ATOM 653 O O . PRO A 1 86 ? 19.178 59.250 18.754 1.00 7.85 86 PRO A O 1
ATOM 657 N N . ARG A 1 87 ? 19.004 57.120 19.472 1.00 6.18 87 ARG A N 1
ATOM 658 C CA . ARG A 1 87 ? 20.438 56.967 19.723 1.00 7.75 87 ARG A CA 1
ATOM 659 C C . ARG A 1 87 ? 21.201 57.016 18.399 1.00 7.81 87 ARG A C 1
ATOM 660 O O . ARG A 1 87 ? 22.191 57.743 18.262 1.00 7.81 87 ARG A O 1
ATOM 668 N N . VAL A 1 88 ? 20.726 56.252 17.422 1.00 6.65 88 VAL A N 1
ATOM 669 C CA . VAL A 1 88 ? 21.356 56.209 16.106 1.00 7.54 88 VAL A CA 1
ATOM 670 C C . VAL A 1 88 ? 21.270 57.578 15.428 1.00 7.23 88 VAL A C 1
ATOM 671 O O . VAL A 1 88 ? 22.264 58.085 14.907 1.00 7.92 88 VAL A O 1
ATOM 675 N N . ALA A 1 89 ? 20.084 58.177 15.452 1.00 6.68 89 ALA A N 1
ATOM 676 C CA . ALA A 1 89 ? 19.865 59.475 14.817 1.00 8.34 89 ALA A CA 1
ATOM 677 C C . ALA A 1 89 ? 20.708 60.605 15.401 1.00 7.53 89 ALA A C 1
ATOM 678 O O . ALA A 1 89 ? 21.208 61.447 14.658 1.00 7.15 89 ALA A O 1
ATOM 680 N N . LEU A 1 90 ? 20.869 60.636 16.722 1.00 7.12 90 LEU A N 1
ATOM 681 C CA . LEU A 1 90 ? 21.675 61.694 17.331 1.00 7.64 90 LEU A CA 1
ATOM 682 C C . LEU A 1 90 ? 23.145 61.563 16.941 1.00 8.47 90 LEU A C 1
ATOM 683 O O . LEU A 1 90 ? 23.863 62.561 16.854 1.00 8.12 90 LEU A O 1
ATOM 688 N N . LYS A 1 91 ? 23.599 60.334 16.712 1.00 7.56 91 LYS A N 1
ATOM 689 C CA . LYS A 1 91 ? 24.966 60.159 16.295 1.00 9.09 91 LYS A CA 1
ATOM 690 C C . LYS A 1 91 ? 25.115 60.668 14.879 1.00 8.77 91 LYS A C 1
ATOM 691 O O . LYS A 1 91 ? 26.119 61.262 14.508 1.00 9.44 91 LYS A O 1
ATOM 697 N N . ALA A 1 92 ? 24.076 60.454 14.076 1.00 8.50 92 ALA A N 1
ATOM 698 C CA . ALA A 1 92 ? 24.059 60.933 12.700 1.00 7.77 92 ALA A CA 1
ATOM 699 C C . ALA A 1 92 ? 24.076 62.458 12.693 1.00 7.14 92 ALA A C 1
ATOM 700 O O . ALA A 1 92 ? 24.719 63.076 11.847 1.00 8.01 92 ALA A O 1
ATOM 702 N N . VAL A 1 93 ? 23.359 63.067 13.633 1.00 7.23 93 VAL A N 1
ATOM 703 C CA . VAL A 1 93 ? 23.336 64.523 13.722 1.00 8.23 93 VAL A CA 1
ATOM 704 C C . VAL A 1 93 ? 24.747 65.030 14.005 1.00 8.78 93 VAL A C 1
ATOM 705 O O . VAL A 1 93 ? 25.201 66.011 13.410 1.00 7.92 93 VAL A O 1
ATOM 709 N N . GLU A 1 94 ? 25.438 64.348 14.912 1.00 8.29 94 GLU A N 1
ATOM 710 C CA . GLU A 1 94 ? 26.803 64.720 15.275 1.00 10.50 94 GLU A CA 1
ATOM 711 C C . GLU A 1 94 ? 27.718 64.634 14.052 1.00 10.46 94 GLU A C 1
ATOM 712 O O . GLU A 1 94 ? 28.546 65.524 13.810 1.00 9.95 94 GLU A O 1
ATOM 718 N N . ALA A 1 95 ? 27.565 63.562 13.283 1.00 9.90 95 ALA A N 1
ATOM 719 C CA . ALA A 1 95 ? 28.373 63.359 12.086 1.00 10.42 95 ALA A CA 1
ATOM 720 C C . ALA A 1 95 ? 28.062 64.414 11.028 1.00 11.48 95 ALA A C 1
ATOM 721 O O . ALA A 1 95 ? 28.969 64.935 10.383 1.00 10.75 95 ALA A O 1
ATOM 723 N N . ALA A 1 96 ? 26.781 64.723 10.844 1.00 10.20 96 ALA A N 1
ATOM 724 C CA . ALA A 1 96 ? 26.387 65.722 9.855 1.00 9.94 96 ALA A CA 1
ATOM 725 C C . ALA A 1 96 ? 26.987 67.084 10.197 1.00 10.64 96 ALA A C 1
ATOM 726 O O . ALA A 1 96 ? 27.461 67.799 9.310 1.00 9.17 96 ALA A O 1
ATOM 728 N N . GLN A 1 97 ? 26.970 67.440 11.480 1.00 10.39 97 GLN A N 1
ATOM 729 C CA . GLN A 1 97 ? 27.520 68.719 11.923 1.00 12.97 97 GLN A CA 1
ATOM 730 C C . GLN A 1 97 ? 29.014 68.793 11.627 1.00 12.22 97 GLN A C 1
ATOM 731 O O . GLN A 1 97 ? 29.498 69.774 11.057 1.00 11.33 97 GLN A O 1
ATOM 737 N N . SER A 1 98 ? 29.741 67.754 12.025 1.00 11.60 98 SER A N 1
ATOM 738 C CA . SER A 1 98 ? 31.182 67.701 11.810 1.00 12.38 98 SER A CA 1
ATOM 739 C C . SER A 1 98 ? 31.540 67.813 10.331 1.00 12.25 98 SER A C 1
ATOM 740 O O . SER A 1 98 ? 32.424 68.587 9.955 1.00 11.25 98 SER A O 1
ATOM 743 N N . LEU A 1 99 ? 30.850 67.047 9.491 1.00 10.05 99 LEU A N 1
ATOM 744 C CA . LEU A 1 99 ? 31.114 67.073 8.056 1.00 10.50 99 LEU A CA 1
ATOM 745 C C . LEU A 1 99 ? 30.804 68.430 7.432 1.00 10.45 99 LEU A C 1
ATOM 746 O O . LEU A 1 99 ? 31.598 68.956 6.652 1.00 10.31 99 LEU A O 1
ATOM 751 N N . ALA A 1 100 ? 29.654 69.000 7.777 1.00 9.79 100 ALA A N 1
ATOM 752 C CA . ALA A 1 100 ? 29.259 70.294 7.226 1.00 10.86 100 ALA A CA 1
ATOM 753 C C . ALA A 1 100 ? 30.207 71.412 7.652 1.00 13.14 100 ALA A C 1
ATOM 754 O O . ALA A 1 100 ? 30.483 72.332 6.880 1.00 12.20 100 ALA A O 1
ATOM 756 N N . ARG A 1 101 ? 30.703 71.332 8.882 1.00 14.34 101 ARG A N 1
ATOM 757 C CA . ARG A 1 101 ? 31.623 72.344 9.391 1.00 17.50 101 ARG A CA 1
ATOM 758 C C . ARG A 1 101 ? 32.922 72.337 8.590 1.00 17.24 101 ARG A C 1
ATOM 759 O O . ARG A 1 101 ? 33.522 73.384 8.350 1.00 17.52 101 ARG A O 1
ATOM 767 N N . ARG A 1 102 ? 33.342 71.152 8.165 1.00 16.26 102 ARG A N 1
ATOM 768 C CA . ARG A 1 102 ? 34.578 71.003 7.411 1.00 17.31 102 ARG A CA 1
ATOM 769 C C . ARG A 1 102 ? 34.430 71.093 5.894 1.00 17.19 102 ARG A C 1
ATOM 770 O O . ARG A 1 102 ? 35.335 71.584 5.213 1.00 18.35 102 ARG A O 1
ATOM 778 N N . HIS A 1 103 ? 33.297 70.642 5.364 1.00 14.18 103 HIS A N 1
ATOM 779 C CA . HIS A 1 103 ? 33.094 70.640 3.915 1.00 13.12 103 HIS A CA 1
ATOM 780 C C . HIS A 1 103 ? 32.016 71.570 3.369 1.00 12.81 103 HIS A C 1
ATOM 781 O O . HIS A 1 103 ? 31.892 71.726 2.153 1.00 13.73 103 HIS A O 1
ATOM 788 N N . GLY A 1 104 ? 31.237 72.183 4.255 1.00 10.83 104 GLY A N 1
ATOM 789 C CA . GLY A 1 104 ? 30.180 73.074 3.808 1.00 11.41 104 GLY A CA 1
ATOM 790 C C . GLY A 1 104 ? 28.863 72.322 3.738 1.00 11.23 104 GLY A C 1
ATOM 791 O O . GLY A 1 104 ? 27.788 72.903 3.902 1.00 11.73 104 GLY A O 1
ATOM 792 N N . LEU A 1 105 ? 28.967 71.022 3.483 1.00 10.11 105 LEU A N 1
ATOM 793 C CA . LEU A 1 105 ? 27.815 70.126 3.400 1.00 11.42 105 LEU A CA 1
ATOM 794 C C . LEU A 1 105 ? 28.159 68.841 4.135 1.00 10.66 105 LEU A C 1
ATOM 795 O O . LEU A 1 105 ? 29.315 68.420 4.158 1.00 9.37 105 LEU A O 1
ATOM 800 N N . GLY A 1 106 ? 27.150 68.212 4.726 1.00 9.85 106 GLY A N 1
ATOM 801 C CA . GLY A 1 106 ? 27.376 66.966 5.430 1.00 9.71 106 GLY A CA 1
ATOM 802 C C . GLY A 1 106 ? 26.170 66.067 5.250 1.00 10.75 106 GLY A C 1
ATOM 803 O O . GLY A 1 106 ? 25.086 66.386 5.733 1.00 12.87 106 GLY A O 1
ATOM 804 N N . ALA A 1 107 ? 26.346 64.956 4.542 1.00 9.45 107 ALA A N 1
ATOM 805 C CA . ALA A 1 107 ? 25.246 64.023 4.321 1.00 7.80 107 ALA A CA 1
ATOM 806 C C . ALA A 1 107 ? 25.541 62.710 5.027 1.00 8.46 107 ALA A C 1
ATOM 807 O O . ALA A 1 107 ? 26.644 62.175 4.924 1.00 9.71 107 ALA A O 1
ATOM 809 N N . VAL A 1 108 ? 24.555 62.195 5.753 1.00 7.86 108 VAL A N 1
ATOM 810 C CA . VAL A 1 108 ? 24.724 60.940 6.472 1.00 7.29 108 VAL A CA 1
ATOM 811 C C . VAL A 1 108 ? 23.643 59.949 6.051 1.00 6.84 108 VAL A C 1
ATOM 812 O O . VAL A 1 108 ? 22.448 60.235 6.157 1.00 7.89 108 VAL A O 1
ATOM 816 N N . GLY A 1 109 ? 24.072 58.794 5.549 1.00 6.90 109 GLY A N 1
ATOM 817 C CA . GLY A 1 109 ? 23.133 57.765 5.137 1.00 8.29 109 GLY A CA 1
ATOM 818 C C . GLY A 1 10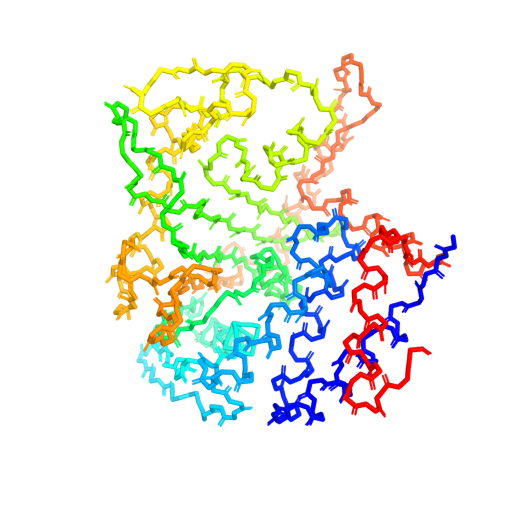9 ? 23.104 56.720 6.235 1.00 7.71 109 GLY A C 1
ATOM 819 O O . GLY A 1 109 ? 24.099 56.035 6.462 1.00 7.50 109 GLY A O 1
ATOM 820 N N . VAL A 1 110 ? 21.966 56.591 6.910 1.00 6.61 110 VAL A N 1
ATOM 821 C CA . VAL A 1 110 ? 21.850 55.660 8.038 1.00 6.51 110 VAL A CA 1
ATOM 822 C C . VAL A 1 110 ? 21.094 54.379 7.668 1.00 7.23 110 VAL A C 1
ATOM 823 O O . VAL A 1 110 ? 20.040 54.398 7.041 1.00 6.00 110 VAL A O 1
ATOM 827 N N . ARG A 1 111 ? 21.681 53.234 8.065 1.00 6.97 111 ARG A N 1
ATOM 828 C CA . ARG A 1 111 ? 20.996 51.963 7.855 1.00 7.03 111 ARG A CA 1
ATOM 829 C C . ARG A 1 111 ? 20.952 51.117 9.130 1.00 8.24 111 ARG A C 1
ATOM 830 O O . ARG A 1 111 ? 21.664 51.350 10.099 1.00 8.44 111 ARG A O 1
ATOM 838 N N . ARG A 1 112 ? 20.038 50.129 9.123 1.00 7.80 112 ARG A N 1
ATOM 839 C CA . ARG A 1 112 ? 19.888 49.262 10.289 1.00 8.07 112 ARG A CA 1
ATOM 840 C C . ARG A 1 112 ? 19.546 50.054 11.554 1.00 8.45 112 ARG A C 1
ATOM 841 O O . ARG A 1 112 ? 20.054 49.814 12.637 1.00 8.93 112 ARG A O 1
ATOM 849 N N . SER A 1 113 ? 18.677 51.060 11.374 1.00 6.51 113 SER A N 1
ATOM 850 C CA . SER A 1 113 ? 18.175 51.787 12.536 1.00 7.25 113 SER A CA 1
ATOM 851 C C . SER A 1 113 ? 16.784 51.277 12.918 1.00 6.58 113 SER A C 1
ATOM 852 O O . SER A 1 113 ? 16.264 50.323 12.355 1.00 7.47 113 SER A O 1
ATOM 855 N N . THR A 1 114 ? 16.192 51.915 13.943 1.00 6.62 114 THR A N 1
ATOM 856 C CA . THR A 1 114 ? 14.799 51.613 14.247 1.00 7.31 114 THR A CA 1
ATOM 857 C C . THR A 1 114 ? 13.965 52.886 14.365 1.00 7.26 114 THR A C 1
ATOM 858 O O . THR A 1 114 ? 14.422 54.000 14.146 1.00 8.10 114 THR A O 1
ATOM 862 N N . HIS A 1 115 ? 12.684 52.793 14.718 1.00 7.02 115 HIS A N 1
ATOM 863 C CA . HIS A 1 115 ? 11.822 53.979 14.841 1.00 7.54 115 HIS A CA 1
ATOM 864 C C . HIS A 1 115 ? 12.546 55.083 15.623 1.00 8.18 115 HIS A C 1
ATOM 865 O O . HIS A 1 115 ? 13.003 54.844 16.741 1.00 7.52 115 HIS A O 1
ATOM 872 N N . PHE A 1 116 ? 12.663 56.283 15.045 1.00 8.13 116 PHE A N 1
ATOM 873 C CA . PHE A 1 116 ? 13.369 57.355 15.749 1.00 7.21 116 PHE A CA 1
ATOM 874 C C . PHE A 1 116 ? 12.511 58.511 16.251 1.00 7.78 116 PHE A C 1
ATOM 875 O O . PHE A 1 116 ? 13.029 59.541 16.680 1.00 9.99 116 PHE A O 1
ATOM 883 N N . GLY A 1 117 ? 11.197 58.334 16.204 1.00 7.15 117 GLY A N 1
ATOM 884 C CA . GLY A 1 117 ? 10.304 59.373 16.689 1.00 9.06 117 GLY A CA 1
ATOM 885 C C . GLY A 1 117 ? 10.070 60.548 15.759 1.00 9.09 117 GLY A C 1
ATOM 886 O O . GLY A 1 117 ? 9.920 60.387 14.551 1.00 8.70 117 GLY A O 1
ATOM 887 N N . MET A 1 118 ? 10.048 61.744 16.339 1.00 8.28 118 MET A N 1
ATOM 888 C CA . MET A 1 118 ? 9.798 62.980 15.603 1.00 8.39 118 MET A CA 1
ATOM 889 C C . MET A 1 118 ? 11.001 63.434 14.778 1.00 8.37 118 MET A C 1
ATOM 890 O O . MET A 1 118 ? 12.020 63.847 15.331 1.00 7.52 118 MET A O 1
ATOM 895 N N . ALA A 1 119 ? 10.878 63.364 13.454 1.00 7.80 119 ALA A N 1
ATOM 896 C CA . ALA A 1 119 ? 11.966 63.753 12.561 1.00 8.12 119 ALA A CA 1
ATOM 897 C C . ALA A 1 119 ? 12.404 65.201 12.770 1.00 7.15 119 ALA A C 1
ATOM 898 O O . ALA A 1 119 ? 13.591 65.519 12.664 1.00 7.87 119 ALA A O 1
ATOM 900 N N . GLY A 1 120 ? 11.444 66.072 13.070 1.00 6.88 120 GLY A N 1
ATOM 901 C CA . GLY A 1 120 ? 11.753 67.478 13.278 1.00 7.17 120 GLY A CA 1
ATOM 902 C C . GLY A 1 120 ? 12.724 67.774 14.412 1.00 7.09 120 GLY A C 1
ATOM 903 O O . GLY A 1 120 ? 13.384 68.813 14.408 1.00 7.20 120 GLY A O 1
ATOM 904 N N . LEU A 1 121 ? 12.814 66.883 15.395 1.00 6.80 121 LEU A N 1
ATOM 905 C CA . LEU A 1 121 ? 13.731 67.116 16.507 1.00 5.85 121 LEU A CA 1
ATOM 906 C C . LEU A 1 121 ? 15.181 67.141 16.031 1.00 7.59 121 LEU A C 1
ATOM 907 O O . LEU A 1 121 ? 15.976 67.977 16.466 1.00 7.64 121 LEU A O 1
ATOM 912 N N . TYR A 1 122 ? 15.521 66.222 15.134 1.00 6.58 122 TYR A N 1
ATOM 913 C CA . TYR A 1 122 ? 16.879 66.143 14.620 1.00 7.21 122 TYR A CA 1
ATOM 914 C C . TYR A 1 122 ? 17.186 67.321 13.709 1.00 7.59 122 TYR A C 1
ATOM 915 O O . TYR A 1 122 ? 18.293 67.866 13.741 1.00 6.59 122 TYR A O 1
ATOM 924 N N . ALA A 1 123 ? 16.203 67.726 12.910 1.00 7.59 123 ALA A N 1
ATOM 925 C CA . ALA A 1 123 ? 16.385 68.862 12.014 1.00 7.40 123 ALA A CA 1
ATOM 926 C C . ALA A 1 123 ? 16.560 70.122 12.857 1.00 7.36 123 ALA A C 1
ATOM 927 O O . ALA A 1 123 ? 17.432 70.949 12.582 1.00 6.63 123 ALA A O 1
ATOM 929 N N . GLU A 1 124 ? 15.731 70.260 13.890 1.00 6.13 124 GLU A N 1
ATOM 930 C CA . GLU A 1 124 ? 15.795 71.426 14.767 1.00 7.03 124 GLU A CA 1
ATOM 931 C C . GLU A 1 124 ? 17.140 71.520 15.477 1.00 7.14 124 GLU A C 1
ATOM 932 O O . GLU A 1 124 ? 17.712 72.608 15.595 1.00 7.61 124 GLU A O 1
ATOM 938 N N . LYS A 1 125 ? 17.655 70.387 15.948 1.00 7.46 125 LYS A N 1
ATOM 939 C CA . LYS A 1 125 ? 18.938 70.393 16.644 1.00 8.43 125 LYS A CA 1
ATOM 940 C C . LYS A 1 125 ? 20.034 70.916 15.717 1.00 8.51 125 LYS A C 1
ATOM 941 O O . LYS A 1 125 ? 20.849 71.749 16.115 1.00 9.40 125 LYS A O 1
ATOM 947 N N . LEU A 1 126 ? 20.053 70.431 14.481 1.00 8.19 126 LEU A N 1
ATOM 948 C CA . LEU A 1 126 ? 21.051 70.885 13.518 1.00 7.48 126 LEU A CA 1
ATOM 949 C C . LEU A 1 126 ? 20.893 72.372 13.224 1.00 7.70 126 LEU A C 1
ATOM 950 O O . LEU A 1 126 ? 21.884 73.091 13.092 1.00 8.63 126 LEU A O 1
ATOM 955 N N . ALA A 1 127 ? 19.650 72.833 13.119 1.00 6.70 127 ALA A N 1
ATOM 956 C CA . ALA A 1 127 ? 19.394 74.243 12.847 1.00 6.57 127 ALA A CA 1
ATOM 957 C C . ALA A 1 127 ? 19.866 75.126 14.002 1.00 8.60 127 ALA A C 1
ATOM 958 O O . ALA A 1 127 ? 20.380 76.227 13.778 1.00 7.98 127 ALA A O 1
ATOM 960 N N . ARG A 1 128 ? 19.696 74.651 15.234 1.00 7.80 128 ARG A N 1
ATOM 961 C CA . ARG A 1 128 ? 20.131 75.422 16.396 1.00 9.59 128 ARG A CA 1
ATOM 962 C C . ARG A 1 128 ? 21.658 75.460 16.459 1.00 11.46 128 ARG A C 1
ATOM 963 O O . ARG A 1 128 ? 22.239 76.286 17.168 1.00 12.39 128 ARG A O 1
ATOM 971 N N . GLU A 1 129 ? 22.300 74.572 15.706 1.00 11.13 129 GLU A N 1
ATOM 972 C CA . GLU A 1 129 ? 23.756 74.529 15.647 1.00 13.84 129 GLU A CA 1
ATOM 973 C C . GLU A 1 129 ? 24.213 75.446 14.506 1.00 14.25 129 GLU A C 1
ATOM 974 O O . GLU A 1 129 ? 25.412 75.600 14.255 1.00 14.20 129 GLU A O 1
ATOM 980 N N . GLY A 1 130 ? 23.242 76.046 13.817 1.00 11.59 130 GLY A N 1
ATOM 981 C CA . GLY A 1 130 ? 23.546 76.970 12.734 1.00 11.52 130 GLY A CA 1
ATOM 982 C C . GLY A 1 130 ? 23.434 76.459 11.307 1.00 11.20 130 GLY A C 1
ATOM 983 O O . GLY A 1 130 ? 23.780 77.172 10.364 1.00 11.48 130 GLY A O 1
ATOM 984 N N . PHE A 1 131 ? 22.933 75.242 11.129 1.00 9.31 131 PHE A N 1
ATOM 985 C CA . PHE A 1 131 ? 22.822 74.674 9.789 1.00 8.94 131 PHE A CA 1
ATOM 986 C C . PHE A 1 1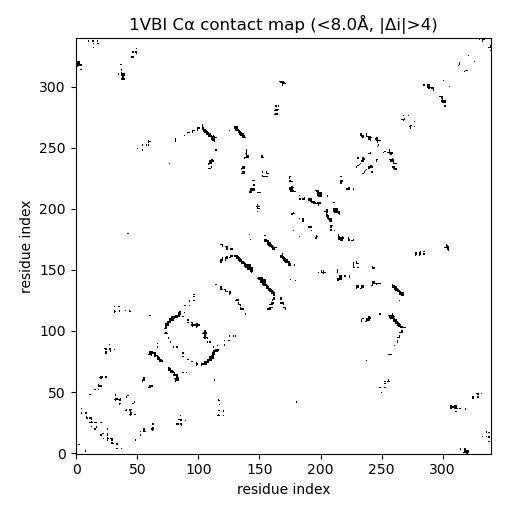31 ? 21.410 74.657 9.222 1.00 9.00 131 PHE A C 1
ATOM 987 O O . PHE A 1 131 ? 20.426 74.766 9.955 1.00 9.58 131 PHE A O 1
ATOM 995 N N . VAL A 1 132 ? 21.327 74.549 7.899 1.00 8.24 132 VAL A N 1
ATOM 996 C CA . VAL A 1 132 ? 20.042 74.389 7.236 1.00 7.60 132 VAL A CA 1
ATOM 997 C C . VAL A 1 132 ? 20.039 72.862 7.246 1.00 7.50 132 VAL A C 1
ATOM 998 O O . VAL A 1 132 ? 21.037 72.244 6.871 1.00 9.50 132 VAL A O 1
ATOM 1002 N N . ALA A 1 133 ? 18.947 72.246 7.686 1.00 6.80 133 ALA A N 1
ATOM 1003 C CA . ALA A 1 133 ? 18.923 70.791 7.781 1.00 7.26 133 ALA A CA 1
ATOM 1004 C C . ALA A 1 133 ? 17.747 70.092 7.121 1.00 7.63 133 ALA A C 1
ATOM 1005 O O . ALA A 1 133 ? 16.629 70.605 7.097 1.00 7.33 133 ALA A O 1
ATOM 1007 N N . TRP A 1 134 ? 18.028 68.899 6.607 1.00 7.96 134 TRP A N 1
ATOM 1008 C CA . TRP A 1 134 ? 17.041 68.053 5.943 1.00 11.86 134 TRP A CA 1
ATOM 1009 C C . TRP A 1 134 ? 17.140 66.690 6.619 1.00 10.40 134 TRP A C 1
ATOM 1010 O O . TRP A 1 134 ? 18.224 66.112 6.681 1.00 11.28 134 TRP A O 1
ATOM 1021 N N . VAL A 1 135 ? 16.025 66.179 7.128 1.00 8.31 135 VAL A N 1
ATOM 1022 C CA . VAL A 1 135 ? 16.026 64.876 7.788 1.00 7.80 135 VAL A CA 1
ATOM 1023 C C . VAL A 1 135 ? 14.839 64.047 7.311 1.00 7.36 135 VAL A C 1
ATOM 1024 O O . VAL A 1 135 ? 13.704 64.525 7.301 1.00 6.69 135 VAL A O 1
ATOM 1028 N N . THR A 1 136 ? 15.102 62.810 6.902 1.00 6.04 136 THR A N 1
ATOM 1029 C CA . THR A 1 136 ? 14.035 61.925 6.449 1.00 6.55 136 THR A CA 1
ATOM 1030 C C . THR A 1 136 ? 14.211 60.532 7.033 1.00 6.25 136 THR A C 1
ATOM 1031 O O . THR A 1 136 ? 15.313 60.135 7.405 1.00 6.15 136 THR A O 1
ATOM 1035 N N . THR A 1 137 ? 13.109 59.800 7.127 1.00 6.39 137 THR A N 1
ATOM 1036 C CA . THR A 1 137 ? 13.147 58.427 7.609 1.00 6.40 137 THR A CA 1
ATOM 1037 C C . THR A 1 137 ? 12.038 57.688 6.891 1.00 6.67 137 THR A C 1
ATOM 1038 O O . THR A 1 137 ? 11.011 58.285 6.572 1.00 6.04 137 THR A O 1
ATOM 1042 N N . ASN A 1 138 ? 12.248 56.412 6.584 1.00 5.37 138 ASN A N 1
ATOM 1043 C CA . ASN A 1 138 ? 11.165 55.658 5.982 1.00 6.72 138 ASN A CA 1
ATOM 1044 C C . ASN A 1 138 ? 10.493 54.923 7.140 1.00 7.15 138 ASN A C 1
ATOM 1045 O O . ASN A 1 138 ? 10.931 55.037 8.291 1.00 6.70 138 ASN A O 1
ATOM 1050 N N . ALA A 1 139 ? 9.414 54.210 6.847 1.00 6.98 139 ALA A N 1
ATOM 1051 C CA . ALA A 1 139 ? 8.668 53.475 7.863 1.00 7.63 139 ALA A CA 1
ATOM 1052 C C . ALA A 1 139 ? 7.938 52.339 7.173 1.00 6.98 139 ALA A C 1
ATOM 1053 O O . ALA A 1 139 ? 7.738 52.384 5.961 1.00 6.61 139 ALA A O 1
ATOM 1055 N N . GLU A 1 140 ? 7.540 51.329 7.943 1.00 7.65 140 GLU A N 1
ATOM 1056 C CA . GLU A 1 140 ? 6.823 50.186 7.386 1.00 7.51 140 GLU A CA 1
ATOM 1057 C C . GLU A 1 140 ? 5.586 50.686 6.635 1.00 8.11 140 GLU A C 1
ATOM 1058 O O . GLU A 1 140 ? 4.897 51.599 7.091 1.00 8.60 140 GLU A O 1
ATOM 1064 N N . PRO A 1 141 ? 5.286 50.085 5.470 1.00 8.51 141 PRO A N 1
ATOM 1065 C CA . PRO A 1 141 ? 4.137 50.479 4.647 1.00 8.63 141 PRO A CA 1
ATOM 1066 C C . PRO A 1 141 ? 2.764 50.524 5.314 1.00 9.60 141 PRO A C 1
ATOM 1067 O O . PRO A 1 141 ? 2.307 49.549 5.915 1.00 9.68 141 PRO A O 1
ATOM 1071 N N . ASP A 1 142 ? 2.119 51.680 5.191 1.00 9.49 142 ASP A N 1
ATOM 1072 C CA . ASP A 1 142 ? 0.782 51.919 5.729 1.00 10.14 142 ASP A CA 1
ATOM 1073 C C . ASP A 1 142 ? -0.022 52.701 4.696 1.00 9.24 142 ASP A C 1
ATOM 1074 O O . ASP A 1 142 ? -1.230 52.882 4.848 1.00 11.02 142 ASP A O 1
ATOM 1079 N N . VAL A 1 143 ? 0.653 53.148 3.639 1.00 7.85 143 VAL A N 1
ATOM 1080 C CA . VAL A 1 143 ? 0.020 53.970 2.612 1.00 8.03 143 VAL A CA 1
ATOM 1081 C C . VAL A 1 143 ? 0.001 53.347 1.221 1.00 8.44 143 VAL A C 1
ATOM 1082 O O . VAL A 1 143 ? 0.994 52.780 0.768 1.00 8.31 143 VAL A O 1
ATOM 1086 N N . VAL A 1 144 ? -1.133 53.459 0.540 1.00 9.19 144 VAL A N 1
ATOM 1087 C CA . VAL A 1 144 ? -1.234 52.928 -0.813 1.00 8.91 144 VAL A CA 1
ATOM 1088 C C . VAL A 1 144 ? -0.572 53.924 -1.756 1.00 9.60 144 VAL A C 1
ATOM 1089 O O . VAL A 1 144 ? -0.529 55.123 -1.476 1.00 8.61 144 VAL A O 1
ATOM 1093 N N . PRO A 1 145 ? -0.006 53.435 -2.867 1.00 9.31 145 PRO A N 1
ATOM 1094 C CA . PRO A 1 145 ? 0.622 54.365 -3.807 1.00 9.36 145 PRO A CA 1
ATOM 1095 C C . PRO A 1 145 ? -0.550 55.008 -4.546 1.00 9.84 145 PRO A C 1
ATOM 1096 O O . PRO A 1 145 ? -1.648 54.448 -4.559 1.00 9.15 145 PRO A O 1
ATOM 1100 N N . PHE A 1 146 ? -0.354 56.180 -5.139 1.00 9.26 146 PHE A N 1
ATOM 1101 C CA . PHE A 1 146 ? -1.469 56.795 -5.845 1.00 9.16 146 PHE A CA 1
ATOM 1102 C C . PHE A 1 146 ? -1.981 55.847 -6.922 1.00 9.32 146 PHE A C 1
ATOM 1103 O O . PHE A 1 146 ? -1.206 55.343 -7.734 1.00 9.58 146 PHE A O 1
ATOM 1111 N N . GLY A 1 147 ? -3.288 55.603 -6.916 1.00 9.28 147 GLY A N 1
ATOM 1112 C CA . GLY A 1 147 ? -3.884 54.718 -7.900 1.00 9.57 147 GLY A CA 1
ATOM 1113 C C . GLY A 1 147 ? -3.885 53.246 -7.515 1.00 9.73 147 GLY A C 1
ATOM 1114 O O . GLY A 1 147 ? -4.381 52.411 -8.273 1.00 11.49 147 GLY A O 1
ATOM 1115 N N . GLY A 1 148 ? -3.342 52.922 -6.343 1.00 8.54 148 GLY A N 1
ATOM 1116 C CA . GLY A 1 148 ? -3.288 51.533 -5.911 1.00 9.63 148 GLY A CA 1
ATOM 1117 C C . GLY A 1 148 ? -4.169 51.197 -4.722 1.00 9.35 148 GLY A C 1
ATOM 1118 O O . GLY A 1 148 ? -4.641 52.093 -4.016 1.00 9.40 148 GLY A O 1
ATOM 1119 N N . ARG A 1 149 ? -4.386 49.903 -4.489 1.00 11.13 149 ARG A N 1
ATOM 1120 C CA . ARG A 1 149 ? -5.225 49.471 -3.377 1.00 11.51 149 ARG A CA 1
ATOM 1121 C C . ARG A 1 149 ? -4.518 48.615 -2.324 1.00 12.23 149 ARG A C 1
ATOM 1122 O O . ARG A 1 149 ? -5.164 48.076 -1.427 1.00 12.37 149 ARG A O 1
ATOM 1130 N N . GLU A 1 150 ? -3.199 48.478 -2.434 1.00 11.85 150 GLU A N 1
ATOM 1131 C CA . GLU A 1 150 ? -2.433 47.716 -1.449 1.00 13.02 150 GLU A CA 1
ATOM 1132 C C . GLU A 1 150 ? -1.300 48.604 -0.942 1.00 12.53 150 GLU A C 1
ATOM 1133 O O . GLU A 1 150 ? -0.734 49.387 -1.705 1.00 11.89 150 GLU A O 1
ATOM 1139 N N . LYS A 1 151 ? -0.981 48.480 0.342 1.00 11.38 151 LYS A N 1
ATOM 1140 C CA . LYS A 1 151 ? 0.068 49.286 0.968 1.00 11.60 151 LYS A CA 1
ATOM 1141 C C . LYS A 1 151 ? 1.419 49.131 0.284 1.00 10.36 151 LYS A C 1
ATOM 1142 O O . LYS A 1 151 ? 1.873 48.017 0.033 1.00 9.91 151 LYS A O 1
ATOM 1148 N N . ALA A 1 152 ? 2.069 50.255 0.000 1.00 9.41 152 ALA A N 1
ATOM 1149 C CA . ALA A 1 152 ? 3.361 50.228 -0.671 1.00 8.48 152 ALA A CA 1
ATOM 1150 C C . ALA A 1 152 ? 4.437 51.032 0.049 1.00 6.81 152 ALA A C 1
ATOM 1151 O O . ALA A 1 152 ? 5.620 50.695 -0.018 1.00 7.68 152 ALA A O 1
ATOM 1153 N N . LEU A 1 153 ? 4.024 52.084 0.750 1.00 6.59 153 LEU A N 1
ATOM 1154 C CA . LEU A 1 153 ? 4.973 52.955 1.434 1.00 6.58 153 LEU A CA 1
ATOM 1155 C C . LEU A 1 153 ? 4.540 53.370 2.835 1.00 6.87 153 LEU A C 1
ATOM 1156 O O . LEU A 1 153 ? 3.352 53.387 3.153 1.00 6.82 153 LEU A O 1
ATOM 1161 N N . GLY A 1 154 ? 5.520 53.722 3.663 1.00 5.70 154 GLY A N 1
ATOM 1162 C CA . GLY A 1 154 ? 5.221 54.160 5.014 1.00 6.30 154 GLY A CA 1
ATOM 1163 C C . GLY A 1 154 ? 4.795 55.618 5.002 1.00 8.16 154 GLY A C 1
ATOM 1164 O O . GLY A 1 154 ? 4.800 56.260 3.947 1.00 7.83 154 GLY A O 1
ATOM 1165 N N . THR A 1 155 ? 4.425 56.147 6.165 1.00 6.19 155 THR A N 1
ATOM 1166 C CA . THR A 1 155 ? 4.003 57.539 6.257 1.00 8.33 155 THR A CA 1
ATOM 1167 C C . THR A 1 155 ? 5.167 58.473 5.928 1.00 8.95 155 THR A C 1
ATOM 1168 O O . THR A 1 155 ? 5.000 59.687 5.852 1.00 7.97 155 THR A O 1
ATOM 1172 N N . ASN A 1 156 ? 6.343 57.871 5.751 1.00 8.97 156 ASN A N 1
ATOM 1173 C CA . ASN A 1 156 ? 7.578 58.544 5.336 1.00 6.63 156 ASN A CA 1
ATOM 1174 C C . ASN A 1 156 ? 7.624 60.068 5.450 1.00 6.05 156 ASN A C 1
ATOM 1175 O O . ASN A 1 156 ? 7.406 60.778 4.471 1.00 5.34 156 ASN A O 1
ATOM 1180 N N . PRO A 1 157 ? 7.962 60.587 6.634 1.00 5.47 157 PRO A N 1
ATOM 1181 C CA . PRO A 1 157 ? 8.032 62.031 6.857 1.00 6.51 157 PRO A CA 1
ATOM 1182 C C . PRO A 1 157 ? 9.317 62.703 6.382 1.00 7.37 157 PRO A C 1
ATOM 1183 O O . PRO A 1 157 ? 10.370 62.072 6.267 1.00 7.37 157 PRO A O 1
ATOM 1187 N N . LEU A 1 158 ? 9.196 63.995 6.108 1.00 6.82 158 LEU A N 1
ATOM 1188 C CA . LEU A 1 158 ? 10.303 64.837 5.678 1.00 8.63 158 LEU A CA 1
ATOM 1189 C C . LEU A 1 158 ? 10.351 65.993 6.670 1.00 8.00 158 LEU A C 1
ATOM 1190 O O . LEU A 1 158 ? 9.316 66.580 6.985 1.00 9.21 158 LEU A O 1
ATOM 1195 N N . ALA A 1 159 ? 11.536 66.301 7.183 1.00 5.65 159 ALA A N 1
ATOM 1196 C CA . ALA A 1 159 ? 11.683 67.418 8.109 1.00 5.49 159 ALA A CA 1
ATOM 1197 C C . ALA A 1 159 ? 12.755 68.337 7.544 1.00 5.60 159 ALA A C 1
ATOM 1198 O O . ALA A 1 159 ? 13.723 67.877 6.937 1.00 6.17 159 ALA A O 1
ATOM 1200 N N . PHE A 1 160 ? 12.575 69.638 7.739 1.00 5.23 160 PHE A N 1
ATOM 1201 C CA . PHE A 1 160 ? 13.513 70.633 7.231 1.00 6.64 160 PHE A CA 1
ATOM 1202 C C . PHE A 1 160 ? 13.538 71.791 8.219 1.00 6.53 160 PHE A C 1
ATOM 1203 O O . PHE A 1 160 ? 12.486 72.287 8.621 1.00 8.60 160 PHE A O 1
ATOM 1211 N N . ALA A 1 161 ? 14.731 72.220 8.620 1.00 7.07 161 ALA A N 1
ATOM 1212 C CA . ALA A 1 161 ? 14.836 73.321 9.571 1.00 5.90 161 ALA A CA 1
ATOM 1213 C C . ALA A 1 161 ? 15.916 74.325 9.197 1.00 6.96 161 ALA A C 1
ATOM 1214 O O . ALA A 1 161 ? 16.886 73.991 8.520 1.00 7.49 161 ALA A O 1
ATOM 1216 N N . ALA A 1 162 ? 15.728 75.560 9.646 1.00 6.95 162 ALA A N 1
ATOM 1217 C CA . ALA A 1 162 ? 16.679 76.632 9.386 1.00 7.32 162 ALA A CA 1
ATOM 1218 C C . ALA A 1 162 ? 16.528 77.673 10.482 1.00 7.39 162 ALA A C 1
ATOM 1219 O O . ALA A 1 162 ? 15.415 77.998 10.891 1.00 7.75 162 ALA A O 1
ATOM 1221 N N . PRO A 1 163 ? 17.654 78.209 10.977 1.00 7.55 163 PRO A N 1
ATOM 1222 C CA . PRO A 1 163 ? 17.643 79.218 12.036 1.00 7.10 163 PRO A CA 1
ATOM 1223 C C . PRO A 1 163 ? 17.227 80.605 11.557 1.00 8.20 163 PRO A C 1
ATOM 1224 O O . PRO A 1 163 ? 17.539 81.015 10.438 1.00 8.23 163 PRO A O 1
ATOM 1228 N N . ALA A 1 164 ? 16.517 81.318 12.421 1.00 7.89 164 ALA A N 1
ATOM 1229 C CA . ALA A 1 164 ? 16.075 82.669 12.127 1.00 7.54 164 ALA A CA 1
ATOM 1230 C C . ALA A 1 164 ? 16.243 83.455 13.417 1.00 7.68 164 ALA A C 1
ATOM 1231 O O . ALA A 1 164 ? 16.408 82.874 14.490 1.00 7.44 164 ALA A O 1
ATOM 1233 N N . PRO A 1 165 ? 16.223 84.789 13.333 1.00 7.56 165 PRO A N 1
ATOM 1234 C CA . PRO A 1 165 ? 16.377 85.569 14.563 1.00 7.71 165 PRO A CA 1
ATOM 1235 C C . PRO A 1 165 ? 15.231 85.321 15.548 1.00 9.13 165 PRO A C 1
ATOM 1236 O O . PRO A 1 165 ? 15.443 85.227 16.760 1.00 10.01 165 PRO A O 1
ATOM 1240 N N . GLN A 1 166 ? 14.020 85.197 15.009 1.00 9.79 166 GLN A N 1
ATOM 1241 C CA . GLN A 1 166 ? 12.815 85.018 15.816 1.00 8.99 166 GLN A CA 1
ATOM 1242 C C . GLN A 1 166 ? 12.537 83.598 16.303 1.00 10.82 166 GLN A C 1
ATOM 1243 O O . GLN A 1 166 ? 11.655 83.392 17.138 1.00 10.10 166 GLN A O 1
ATOM 1249 N N . GLY A 1 167 ? 13.279 82.626 15.783 1.00 9.76 167 GLY A N 1
ATOM 1250 C CA . GLY A 1 167 ? 13.075 81.247 16.190 1.00 10.48 167 GLY A CA 1
ATOM 1251 C C . GLY A 1 167 ? 13.638 80.283 15.168 1.00 10.17 167 GLY A C 1
ATOM 1252 O O . GLY A 1 167 ? 14.374 80.685 14.269 1.00 9.71 167 GLY A O 1
ATOM 1253 N N . ILE A 1 168 ? 13.298 79.006 15.300 1.00 8.78 168 ILE A N 1
ATOM 1254 C CA . ILE A 1 168 ? 13.791 78.009 14.360 1.00 8.98 168 ILE A CA 1
ATOM 1255 C C . ILE A 1 168 ? 12.654 77.527 13.475 1.00 8.02 168 ILE A C 1
ATOM 1256 O O . ILE A 1 168 ? 11.634 77.047 13.972 1.00 7.06 168 ILE A O 1
ATOM 1261 N N . LEU A 1 169 ? 12.814 77.679 12.165 1.00 7.11 169 LEU A N 1
ATOM 1262 C CA . LEU A 1 169 ? 11.795 77.210 11.236 1.00 7.30 169 LEU A CA 1
ATOM 1263 C C . LEU A 1 169 ? 11.918 75.699 11.240 1.00 7.58 169 LEU A C 1
ATOM 1264 O O . LEU A 1 169 ? 13.006 75.167 11.019 1.00 7.27 169 LEU A O 1
ATOM 1269 N N . VAL A 1 170 ? 10.819 75.007 11.513 1.00 8.05 170 VAL A N 1
ATOM 1270 C CA . VAL A 1 170 ? 10.853 73.555 11.511 1.00 7.84 170 VAL A CA 1
ATOM 1271 C C . VAL A 1 170 ? 9.672 72.972 10.759 1.00 7.75 170 VAL A C 1
ATOM 1272 O O . VAL A 1 170 ? 8.542 72.959 11.258 1.00 7.92 170 VAL A O 1
ATOM 1276 N N . ALA A 1 171 ? 9.941 72.509 9.545 1.00 7.78 171 ALA A N 1
ATOM 1277 C CA . ALA A 1 171 ? 8.925 71.866 8.732 1.00 9.21 171 ALA A CA 1
ATOM 1278 C C . ALA A 1 171 ? 9.088 70.388 9.085 1.00 9.48 171 ALA A C 1
ATOM 1279 O O . ALA A 1 171 ? 10.200 69.864 9.075 1.00 12.53 171 ALA A O 1
ATOM 1281 N N . ASP A 1 172 ? 7.993 69.725 9.431 1.00 9.77 172 ASP A N 1
ATOM 1282 C CA . ASP A 1 172 ? 8.044 68.311 9.790 1.00 9.23 172 ASP A CA 1
ATOM 1283 C C . ASP A 1 172 ? 6.695 67.742 9.394 1.00 8.94 172 ASP A C 1
ATOM 1284 O O . ASP A 1 172 ? 5.683 68.042 10.028 1.00 8.13 172 ASP A O 1
ATOM 1289 N N . LEU A 1 173 ? 6.679 66.917 8.353 1.00 7.53 173 LEU A N 1
ATOM 1290 C CA . LEU A 1 173 ? 5.414 66.381 7.869 1.00 7.21 173 LEU A CA 1
ATOM 1291 C C . LEU A 1 173 ? 5.439 64.973 7.301 1.00 6.70 173 LEU A C 1
ATOM 1292 O O . LEU A 1 173 ? 6.358 64.593 6.574 1.00 7.84 173 LEU A O 1
ATOM 1297 N N . ALA A 1 174 ? 4.407 64.204 7.634 1.00 7.37 174 ALA A N 1
ATOM 1298 C CA . ALA A 1 174 ? 4.265 62.863 7.093 1.00 6.40 174 ALA A CA 1
ATOM 1299 C C . ALA A 1 174 ? 3.785 63.148 5.678 1.00 7.03 174 ALA A C 1
ATOM 1300 O O . ALA A 1 174 ? 3.166 64.187 5.432 1.00 7.52 174 ALA A O 1
ATOM 1302 N N . THR A 1 175 ? 4.071 62.244 4.750 1.00 6.99 175 THR A N 1
ATOM 1303 C CA . THR A 1 175 ? 3.673 62.438 3.363 1.00 6.55 175 THR A CA 1
ATOM 1304 C C . THR A 1 175 ? 2.308 61.831 3.046 1.00 6.70 175 THR A C 1
ATOM 1305 O O . THR A 1 175 ? 1.854 61.851 1.900 1.00 7.84 175 THR A O 1
ATOM 1309 N N . SER A 1 176 ? 1.660 61.307 4.083 1.00 7.13 176 SER A N 1
ATOM 1310 C CA . SER A 1 176 ? 0.324 60.731 3.970 1.00 8.49 176 SER A CA 1
ATOM 1311 C C . SER A 1 176 ? -0.662 61.813 4.411 1.00 8.97 176 SER A C 1
ATOM 1312 O O . SER A 1 176 ? -0.284 62.746 5.115 1.00 9.11 176 SER A O 1
ATOM 1315 N N . GLU A 1 177 ? -1.916 61.700 3.991 1.00 10.43 177 GLU A N 1
ATOM 1316 C CA . GLU A 1 177 ? -2.929 62.687 4.359 1.00 12.72 177 GLU A CA 1
ATOM 1317 C C . GLU A 1 177 ? -3.138 62.705 5.877 1.00 13.95 177 GLU A C 1
ATOM 1318 O O . GLU A 1 177 ? -3.278 63.768 6.489 1.00 14.06 177 GLU A O 1
ATOM 1324 N N . SER A 1 178 ? -3.152 61.522 6.480 1.00 14.48 178 SER A N 1
ATOM 1325 C CA . SER A 1 178 ? -3.350 61.396 7.920 1.00 15.81 178 SER A CA 1
ATOM 1326 C C . SER A 1 178 ? -2.400 60.347 8.491 1.00 16.36 178 SER A C 1
ATOM 1327 O O . SER A 1 178 ? -1.312 60.129 7.956 1.00 16.86 178 SER A O 1
ATOM 1330 N N . ALA A 1 179 ? -2.813 59.704 9.578 1.00 16.66 179 ALA A N 1
ATOM 1331 C CA . ALA A 1 179 ? -2.005 58.677 10.224 1.00 17.39 179 ALA A CA 1
ATOM 1332 C C . ALA A 1 179 ? -2.922 57.647 10.881 1.00 18.22 179 ALA A C 1
ATOM 1333 O O . ALA A 1 179 ? -4.035 57.974 11.296 1.00 17.82 179 ALA A O 1
ATOM 1335 N N . MET A 1 180 ? -2.455 56.407 10.972 1.00 18.99 180 MET A N 1
ATOM 1336 C CA . MET A 1 180 ? -3.252 55.341 11.569 1.00 20.75 180 MET A CA 1
ATOM 1337 C C . MET A 1 180 ? -3.691 55.665 12.992 1.00 21.68 180 MET A C 1
ATOM 1338 O O . MET A 1 180 ? -4.780 55.274 13.414 1.00 21.98 180 MET A O 1
ATOM 1343 N N . GLY A 1 181 ? -2.846 56.384 13.724 1.00 22.58 181 GLY A N 1
ATOM 1344 C CA . GLY A 1 181 ? -3.179 56.749 15.089 1.00 24.02 181 GLY A CA 1
ATOM 1345 C C . GLY A 1 181 ? -4.456 57.562 15.157 1.00 24.92 181 GLY A C 1
ATOM 1346 O O . GLY A 1 181 ? -5.269 57.384 16.064 1.00 25.31 181 GLY A O 1
ATOM 1347 N N . LYS A 1 182 ? -4.637 58.458 14.191 1.00 24.76 182 LYS A N 1
ATOM 1348 C CA . LYS A 1 182 ? -5.823 59.301 14.145 1.00 25.23 182 LYS A CA 1
ATOM 1349 C C . LYS A 1 182 ? -7.038 58.488 13.713 1.00 25.17 182 LYS A C 1
ATOM 1350 O O . LYS A 1 182 ? -8.165 58.775 14.117 1.00 25.57 182 LYS A O 1
ATOM 1356 N N . VAL A 1 183 ? -6.803 57.472 12.889 1.00 25.16 183 VAL A N 1
ATOM 1357 C CA . VAL A 1 183 ? -7.883 56.614 12.423 1.00 24.33 183 VAL A CA 1
ATOM 1358 C C . VAL A 1 183 ? -8.385 55.765 13.589 1.00 26.13 183 VAL A C 1
ATOM 1359 O O . VAL A 1 183 ? -9.593 55.646 13.800 1.00 25.60 183 VAL A O 1
ATOM 1363 N N . PHE A 1 184 ? -7.456 55.183 14.344 1.00 27.21 184 PHE A N 1
ATOM 1364 C CA . PHE A 1 184 ? -7.820 54.358 15.493 1.00 30.03 184 PHE A CA 1
ATOM 1365 C C . PHE A 1 184 ? -8.587 55.199 16.507 1.00 30.89 184 PHE A C 1
ATOM 1366 O O . PHE A 1 184 ? -9.544 54.728 17.124 1.00 31.39 184 PHE A O 1
ATOM 1374 N N . LEU A 1 185 ? -8.158 56.446 16.678 1.00 31.89 185 LEU A N 1
ATOM 1375 C CA . LEU A 1 185 ? -8.813 57.356 17.608 1.00 33.02 185 LEU A CA 1
ATOM 1376 C C . LEU A 1 185 ? -10.269 57.538 17.197 1.00 34.14 185 LEU A C 1
ATOM 1377 O O . LEU A 1 185 ? -11.180 57.424 18.020 1.00 34.16 185 LEU A O 1
ATOM 1382 N N . ALA A 1 186 ? -10.479 57.823 15.915 1.00 33.73 186 ALA A N 1
ATOM 1383 C CA . ALA A 1 186 ? -11.820 58.015 15.380 1.00 34.51 186 ALA A CA 1
ATOM 1384 C C . ALA A 1 186 ? -12.654 56.756 15.592 1.00 34.80 186 ALA A C 1
ATOM 1385 O O . ALA A 1 186 ? -13.856 56.833 15.844 1.00 35.77 186 ALA A O 1
ATOM 1387 N N . ARG A 1 187 ? -12.008 55.599 15.486 1.00 35.92 187 ARG A N 1
ATOM 1388 C CA . ARG A 1 187 ? -12.683 54.319 15.672 1.00 37.73 187 ARG A CA 1
ATOM 1389 C C . ARG A 1 187 ? -13.286 54.233 17.073 1.00 38.66 187 ARG A C 1
ATOM 1390 O O . ARG A 1 187 ? -14.409 53.758 17.246 1.00 38.13 187 ARG A O 1
ATOM 1398 N N . GLU A 1 188 ? -12.535 54.696 18.068 1.00 39.76 188 GLU A N 1
ATOM 1399 C CA . GLU A 1 188 ? -12.995 54.672 19.453 1.00 41.18 188 GLU A CA 1
ATOM 1400 C C . GLU A 1 188 ? -14.117 55.671 19.711 1.00 40.81 188 GLU A C 1
ATOM 1401 O O . GLU A 1 188 ? -15.091 55.358 20.395 1.00 41.50 188 GLU A O 1
ATOM 1407 N N . LYS A 1 189 ? -13.976 56.875 19.167 1.00 40.04 189 LYS A N 1
ATOM 1408 C CA . LYS A 1 189 ? -14.983 57.913 19.351 1.00 39.66 189 LYS A CA 1
ATOM 1409 C C . LYS A 1 189 ? -16.179 57.724 18.424 1.00 38.89 189 LYS A C 1
ATOM 1410 O O . LYS A 1 189 ? -17.111 58.529 18.433 1.00 38.83 189 LYS A O 1
ATOM 1416 N N . GLY A 1 190 ? -16.148 56.657 17.630 1.00 37.87 190 GLY A N 1
ATOM 1417 C CA . GLY A 1 190 ? -17.236 56.353 16.701 1.00 37.17 190 GLY A CA 1
ATOM 1418 C C . GLY A 1 190 ? -17.608 57.552 15.822 1.00 36.97 190 GLY A C 1
ATOM 1419 O O . GLY A 1 190 ? -18.767 57.836 15.553 1.00 36.69 190 GLY A O 1
ATOM 1420 N N . GLU A 1 191 ? -16.564 58.295 15.392 1.00 35.96 191 GLU A N 1
ATOM 1421 C CA . GLU A 1 191 ? -16.810 59.451 14.536 1.00 36.07 191 GLU A CA 1
ATOM 1422 C C . GLU A 1 191 ? -16.469 59.162 13.072 1.00 34.63 191 GLU A C 1
ATOM 1423 O O . GLU A 1 191 ? -15.704 58.265 12.744 1.00 34.27 191 GLU A O 1
ATOM 1429 N N . ARG A 1 192 ? -17.104 59.940 12.174 1.00 33.83 192 ARG A N 1
ATOM 1430 C CA . ARG A 1 192 ? -16.755 59.850 10.762 1.00 33.11 192 ARG A CA 1
ATOM 1431 C C . ARG A 1 192 ? -15.407 60.521 10.498 1.00 30.92 192 ARG A C 1
ATOM 1432 O O . ARG A 1 192 ? -15.001 61.456 11.177 1.00 31.44 192 ARG A O 1
ATOM 1440 N N . ILE A 1 193 ? -14.674 59.985 9.505 1.00 28.44 193 ILE A N 1
ATOM 1441 C CA . ILE A 1 193 ? -13.446 60.654 9.086 1.00 25.45 193 ILE A CA 1
ATOM 1442 C C . ILE A 1 193 ? -13.562 61.140 7.650 1.00 23.42 193 ILE A C 1
ATOM 1443 O O . ILE A 1 193 ? -14.371 60.653 6.867 1.00 22.93 193 ILE A O 1
ATOM 1448 N N . PRO A 1 194 ? -12.771 62.174 7.327 1.00 21.81 194 PRO A N 1
ATOM 1449 C CA . PRO A 1 194 ? -12.707 62.653 5.962 1.00 20.95 194 PRO A CA 1
ATOM 1450 C C . PRO A 1 194 ? -12.290 61.525 5.017 1.00 20.06 194 PRO A C 1
ATOM 1451 O O . PRO A 1 194 ? -11.369 60.754 5.260 1.00 20.51 194 PRO A O 1
ATOM 1455 N N . PRO A 1 195 ? -12.983 61.352 3.883 1.00 19.23 195 PRO A N 1
ATOM 1456 C CA . PRO A 1 195 ? -12.634 60.267 2.961 1.00 18.04 195 PRO A CA 1
ATOM 1457 C C . PRO A 1 195 ? -11.226 60.401 2.379 1.00 16.91 195 PRO A C 1
ATOM 1458 O O . PRO A 1 195 ? -10.719 59.477 1.745 1.00 16.34 195 PRO A O 1
ATOM 1462 N N . SER A 1 196 ? -10.600 61.552 2.608 1.00 15.64 196 SER A N 1
ATOM 1463 C CA . SER A 1 196 ? -9.253 61.807 2.110 1.00 15.33 196 SER A CA 1
ATOM 1464 C C . SER A 1 196 ? -8.189 61.056 2.912 1.00 14.45 196 SER A C 1
ATOM 1465 O O . SER A 1 196 ? -7.062 60.893 2.450 1.00 13.42 196 SER A O 1
ATOM 1468 N N . TRP A 1 197 ? -8.553 60.600 4.108 1.00 13.56 197 TRP A N 1
ATOM 1469 C CA . TRP A 1 197 ? -7.624 59.891 4.990 1.00 11.99 197 TRP A CA 1
ATOM 1470 C C . TRP A 1 197 ? -7.253 58.471 4.578 1.00 12.51 197 TRP A C 1
ATOM 1471 O O . TRP A 1 197 ? -6.077 58.100 4.592 1.00 10.95 197 TRP A O 1
ATOM 1482 N N . GLY A 1 198 ? -8.249 57.661 4.240 1.00 11.30 198 GLY A N 1
ATOM 1483 C CA . GLY A 1 198 ? -7.944 56.290 3.880 1.00 12.04 198 GLY A CA 1
ATOM 1484 C C . GLY A 1 198 ? -8.922 55.603 2.956 1.00 11.32 198 GLY A C 1
ATOM 1485 O O . GLY A 1 198 ? -9.989 56.133 2.638 1.00 11.68 198 GLY A O 1
ATOM 1486 N N . VAL A 1 199 ? -8.540 54.406 2.525 1.00 12.21 199 VAL A N 1
ATOM 1487 C CA . VAL A 1 199 ? -9.362 53.601 1.636 1.00 12.86 199 VAL A CA 1
ATOM 1488 C C . VAL A 1 199 ? -9.684 52.266 2.297 1.00 14.63 199 VAL A C 1
ATOM 1489 O O . VAL A 1 199 ? -9.004 51.848 3.237 1.00 12.65 199 VAL A O 1
ATOM 1493 N N . ASP A 1 200 ? -10.729 51.603 1.811 1.00 15.63 200 ASP A N 1
ATOM 1494 C CA . ASP A 1 200 ? -11.105 50.301 2.344 1.00 17.10 200 ASP A CA 1
ATOM 1495 C C . ASP A 1 200 ? -10.276 49.243 1.621 1.00 18.61 200 ASP A C 1
ATOM 1496 O O . ASP A 1 200 ? -9.412 49.578 0.810 1.00 17.45 200 ASP A O 1
ATOM 1501 N N . ARG A 1 201 ? -10.534 47.971 1.904 1.00 19.97 201 ARG A N 1
ATOM 1502 C CA . ARG A 1 201 ? -9.771 46.901 1.275 1.00 22.52 201 ARG A CA 1
ATOM 1503 C C . ARG A 1 201 ? -9.925 46.853 -0.243 1.00 23.08 201 ARG A C 1
ATOM 1504 O O . ARG A 1 201 ? -9.091 46.271 -0.936 1.00 23.23 201 ARG A O 1
ATOM 1512 N N . GLU A 1 202 ? -10.982 47.474 -0.760 1.00 22.59 202 GLU A N 1
ATOM 1513 C CA . GLU A 1 202 ? -11.209 47.504 -2.201 1.00 23.35 202 GLU A CA 1
ATOM 1514 C C . GLU A 1 202 ? -10.435 48.652 -2.843 1.00 21.55 202 GLU A C 1
ATOM 1515 O O . GLU A 1 202 ? -10.269 48.697 -4.060 1.00 22.28 202 GLU A O 1
ATOM 1521 N N . GLY A 1 203 ? -9.959 49.578 -2.015 1.00 20.19 203 GLY A N 1
ATOM 1522 C CA . GLY A 1 203 ? -9.210 50.711 -2.524 1.00 18.47 203 GLY A CA 1
ATOM 1523 C C . GLY A 1 203 ? -10.063 51.950 -2.721 1.00 17.73 203 GLY A C 1
ATOM 1524 O O . GLY A 1 203 ? -9.623 52.920 -3.334 1.00 16.69 203 GLY A O 1
ATOM 1525 N N . SER A 1 204 ? -11.288 51.922 -2.206 1.00 17.37 204 SER A N 1
ATOM 1526 C CA . SER A 1 204 ? -12.190 53.063 -2.329 1.00 17.90 204 SER A CA 1
ATOM 1527 C C . SER A 1 204 ? -12.165 53.916 -1.067 1.00 16.68 204 SER A C 1
ATOM 1528 O O . SER A 1 204 ? -12.099 53.392 0.044 1.00 16.09 204 SER A O 1
ATOM 1531 N N . PRO A 1 205 ? -12.212 55.247 -1.223 1.00 17.07 205 PRO A N 1
ATOM 1532 C CA . PRO A 1 205 ? -12.197 56.135 -0.057 1.00 16.99 205 PRO A CA 1
ATOM 1533 C C . PRO A 1 205 ? -13.362 55.791 0.866 1.00 18.43 205 PRO A C 1
ATOM 1534 O O . PRO A 1 205 ? -14.435 55.405 0.400 1.00 18.13 205 PRO A O 1
ATOM 1538 N N . THR A 1 206 ? -13.150 55.924 2.169 1.00 18.40 206 THR A N 1
ATOM 1539 C CA . THR A 1 206 ? -14.201 55.632 3.135 1.00 19.70 206 THR A CA 1
ATOM 1540 C C . THR A 1 206 ? -14.234 56.692 4.226 1.00 20.08 206 THR A C 1
ATOM 1541 O O . THR A 1 206 ? -13.205 57.272 4.572 1.00 19.21 206 THR A O 1
ATOM 1545 N N . ASP A 1 207 ? -15.423 56.952 4.760 1.00 20.63 207 ASP A N 1
ATOM 1546 C CA . ASP A 1 207 ? -15.571 57.940 5.819 1.00 21.90 207 ASP A CA 1
ATOM 1547 C C . ASP A 1 207 ? -15.780 57.205 7.137 1.00 21.47 207 ASP A C 1
ATOM 1548 O O . ASP A 1 207 ? -16.052 57.813 8.171 1.00 21.91 207 ASP A O 1
ATOM 1553 N N . ASP A 1 208 ? -15.633 55.886 7.081 1.00 21.83 208 ASP A N 1
ATOM 1554 C CA . ASP A 1 208 ? -15.795 55.032 8.250 1.00 22.59 208 ASP A CA 1
ATOM 1555 C C . ASP A 1 208 ? -14.435 54.500 8.696 1.00 22.46 208 ASP A C 1
ATOM 1556 O O . ASP A 1 208 ? -13.826 53.676 8.014 1.00 22.38 208 ASP A O 1
ATOM 1561 N N . PRO A 1 209 ? -13.942 54.964 9.854 1.00 22.47 209 PRO A N 1
ATOM 1562 C CA . PRO A 1 209 ? -12.644 54.517 10.368 1.00 22.84 209 PRO A CA 1
ATOM 1563 C C . PRO A 1 209 ? -12.554 53.010 10.603 1.00 23.37 209 PRO A C 1
ATOM 1564 O O . PRO A 1 209 ? -11.466 52.437 10.566 1.00 24.02 209 PRO A O 1
ATOM 1568 N N . HIS A 1 210 ? -13.694 52.369 10.841 1.00 23.75 210 HIS A N 1
ATOM 1569 C CA . HIS A 1 210 ? -13.714 50.928 11.070 1.00 24.03 210 HIS A CA 1
ATOM 1570 C C . HIS A 1 210 ? -13.383 50.174 9.786 1.00 23.22 210 HIS A C 1
ATOM 1571 O O . HIS A 1 210 ? -12.957 49.020 9.829 1.00 23.83 210 HIS A O 1
ATOM 1578 N N . ARG A 1 211 ? -13.576 50.833 8.647 1.00 22.13 211 ARG A N 1
ATOM 1579 C CA . ARG A 1 211 ? -13.356 50.212 7.331 1.00 21.81 211 ARG A CA 1
ATOM 1580 C C . ARG A 1 211 ? -12.004 50.591 6.688 1.00 20.36 211 ARG A C 1
ATOM 1581 O O . ARG A 1 211 ? -11.688 50.203 5.571 1.00 20.28 211 ARG A O 1
ATOM 1589 N N . VAL A 1 212 ? -11.179 51.374 7.375 1.00 18.90 212 VAL A N 1
ATOM 1590 C CA . VAL A 1 212 ? -9.901 51.774 6.798 1.00 17.54 212 VAL A CA 1
ATOM 1591 C C . VAL A 1 212 ? -8.909 50.617 6.725 1.00 17.17 212 VAL A C 1
ATOM 1592 O O . VAL A 1 212 ? -8.561 50.002 7.737 1.00 17.80 212 VAL A O 1
ATOM 1596 N N . TYR A 1 213 ? -8.464 50.330 5.507 1.00 15.69 213 TYR A N 1
ATOM 1597 C CA . TYR A 1 213 ? -7.506 49.265 5.247 1.00 14.71 213 TYR A CA 1
ATOM 1598 C C . TYR A 1 213 ? -6.110 49.855 5.110 1.00 14.95 213 TYR A C 1
ATOM 1599 O O . TYR A 1 213 ? -5.127 49.258 5.547 1.00 15.07 213 TYR A O 1
ATOM 1608 N N . ALA A 1 214 ? -6.033 51.033 4.497 1.00 11.60 214 ALA A N 1
ATOM 1609 C CA . ALA A 1 214 ? -4.756 51.702 4.290 1.00 10.93 214 ALA A CA 1
ATOM 1610 C C . ALA A 1 214 ? -4.948 53.210 4.210 1.00 9.96 214 ALA A C 1
ATOM 1611 O O . ALA A 1 214 ? -6.047 53.696 3.943 1.00 11.31 214 ALA A O 1
ATOM 1613 N N . LEU A 1 215 ? -3.868 53.943 4.451 1.00 7.79 215 LEU A N 1
ATOM 1614 C CA . LEU A 1 215 ? -3.893 55.399 4.393 1.00 8.04 215 LEU A CA 1
ATOM 1615 C C . LEU A 1 215 ? -3.702 55.841 2.951 1.00 8.38 215 LEU A C 1
ATOM 1616 O O . LEU A 1 215 ? -3.184 55.088 2.128 1.00 7.69 215 LEU A O 1
ATOM 1621 N N . ARG A 1 216 ? -4.122 57.067 2.656 1.00 8.01 216 ARG A N 1
ATOM 1622 C CA . ARG A 1 216 ? -3.981 57.628 1.320 1.00 7.60 216 ARG A CA 1
ATOM 1623 C C . ARG A 1 216 ? -2.873 58.677 1.348 1.00 7.46 216 ARG A C 1
ATOM 1624 O O . ARG A 1 216 ? -2.598 59.280 2.391 1.00 8.25 216 ARG A O 1
ATOM 1632 N N . PRO A 1 217 ? -2.215 58.902 0.203 1.00 7.84 217 PRO A N 1
ATOM 1633 C CA . PRO A 1 217 ? -1.139 59.894 0.130 1.00 6.92 217 PRO A CA 1
ATOM 1634 C C . PRO A 1 217 ? -1.671 61.320 0.215 1.00 7.96 217 PRO A C 1
ATOM 1635 O O . PRO A 1 217 ? -2.806 61.594 -0.179 1.00 9.27 217 PRO A O 1
ATOM 1639 N N . LEU A 1 218 ? -0.854 62.225 0.741 1.00 7.93 218 LEU A N 1
ATOM 1640 C CA . LEU A 1 218 ? -1.243 63.628 0.837 1.00 8.17 218 LEU A CA 1
ATOM 1641 C C . LEU A 1 218 ? -1.451 64.185 -0.573 1.00 9.66 218 LEU A C 1
ATOM 1642 O O . LEU A 1 218 ? -0.589 64.034 -1.437 1.00 9.38 218 LEU A O 1
ATOM 1647 N N . GLY A 1 219 ? -2.593 64.823 -0.805 1.00 9.45 219 GLY A N 1
ATOM 1648 C CA . GLY A 1 219 ? -2.861 65.406 -2.111 1.00 12.63 219 GLY A CA 1
ATOM 1649 C C . GLY A 1 219 ? -2.632 64.487 -3.299 1.00 14.06 219 GLY A C 1
ATOM 1650 O O . GLY A 1 219 ? -1.989 64.874 -4.282 1.00 15.37 219 GLY A O 1
ATOM 1651 N N . GLY A 1 220 ? -3.148 63.266 -3.204 1.00 11.81 220 GLY A N 1
ATOM 1652 C CA . GLY A 1 220 ? -3.016 62.310 -4.288 1.00 11.54 220 GLY A CA 1
ATOM 1653 C C . GLY A 1 220 ? -1.600 62.033 -4.763 1.00 10.16 220 GLY A C 1
ATOM 1654 O O . GLY A 1 220 ? -0.751 61.619 -3.976 1.00 10.09 220 GLY A O 1
ATOM 1655 N N . PRO A 1 221 ? -1.315 62.260 -6.054 1.00 9.66 221 PRO A N 1
ATOM 1656 C CA . PRO A 1 221 ? 0.006 62.030 -6.650 1.00 9.31 221 PRO A CA 1
ATOM 1657 C C . PRO A 1 221 ? 1.180 62.716 -5.955 1.00 9.10 221 PRO A C 1
ATOM 1658 O O . PRO A 1 221 ? 2.267 62.149 -5.859 1.00 8.42 221 PRO A O 1
ATOM 1662 N N . LYS A 1 222 ? 0.970 63.939 -5.480 1.00 7.73 222 LYS A N 1
ATOM 1663 C CA . LYS A 1 222 ? 2.055 64.680 -4.841 1.00 7.13 222 LYS A CA 1
ATOM 1664 C C . LYS A 1 222 ? 2.607 64.037 -3.568 1.00 7.44 222 LYS A C 1
ATOM 1665 O O . LYS A 1 222 ? 3.827 63.942 -3.401 1.00 6.83 222 LYS A O 1
ATOM 1671 N N . GLY A 1 223 ? 1.720 63.594 -2.680 1.00 6.94 223 GLY A N 1
ATOM 1672 C CA . GLY A 1 223 ? 2.161 62.961 -1.444 1.00 7.26 223 GLY A CA 1
ATOM 1673 C C . GLY A 1 223 ? 2.833 61.631 -1.734 1.00 6.91 223 GLY A C 1
ATOM 1674 O O . GLY A 1 223 ? 3.732 61.192 -1.013 1.00 6.83 223 GLY A O 1
ATOM 1675 N N . TYR A 1 224 ? 2.374 60.980 -2.796 1.00 6.70 224 TYR A N 1
ATOM 1676 C CA . TYR A 1 224 ? 2.932 59.705 -3.226 1.00 5.96 224 TYR A CA 1
ATOM 1677 C C . TYR A 1 224 ? 4.355 59.963 -3.734 1.00 7.14 224 TYR A C 1
ATOM 1678 O O . TYR A 1 224 ? 5.286 59.223 -3.410 1.00 6.37 224 TYR A O 1
ATOM 1687 N N . ALA A 1 225 ? 4.522 61.029 -4.513 1.00 6.28 225 ALA A N 1
ATOM 1688 C CA . ALA A 1 225 ? 5.840 61.387 -5.038 1.00 5.90 225 ALA A CA 1
ATOM 1689 C C . ALA A 1 225 ? 6.784 61.736 -3.888 1.00 6.66 225 ALA A C 1
ATOM 1690 O O . ALA A 1 225 ? 7.952 61.343 -3.890 1.00 6.22 225 ALA A O 1
ATOM 1692 N N . LEU A 1 226 ? 6.274 62.475 -2.906 1.00 5.43 226 LEU A N 1
ATOM 1693 C CA . LEU A 1 226 ? 7.080 62.864 -1.753 1.00 6.25 226 LEU A CA 1
ATOM 1694 C C . LEU A 1 226 ? 7.457 61.649 -0.909 1.00 6.90 226 LEU A C 1
ATOM 1695 O O . LEU A 1 226 ? 8.569 61.572 -0.379 1.00 5.55 226 LEU A O 1
ATOM 1700 N N . ALA A 1 227 ? 6.533 60.699 -0.781 1.00 5.57 227 ALA A N 1
ATOM 1701 C CA . ALA A 1 227 ? 6.805 59.487 -0.012 1.00 6.16 227 ALA A CA 1
ATOM 1702 C C . ALA A 1 227 ? 7.933 58.709 -0.689 1.00 6.41 227 ALA A C 1
ATOM 1703 O O . ALA A 1 227 ? 8.761 58.088 -0.021 1.00 5.69 227 ALA A O 1
ATOM 1705 N N . LEU A 1 228 ? 7.964 58.741 -2.019 1.00 6.53 228 LEU A N 1
ATOM 1706 C CA . LEU A 1 228 ? 9.015 58.048 -2.753 1.00 6.13 228 LEU A CA 1
ATOM 1707 C C . LEU A 1 228 ? 10.340 58.779 -2.575 1.00 6.80 228 LEU A C 1
ATOM 1708 O O . LEU A 1 228 ? 11.390 58.150 -2.471 1.00 6.95 228 LEU A O 1
ATOM 1713 N N . LEU A 1 229 ? 10.295 60.107 -2.545 1.00 5.47 229 LEU A N 1
ATOM 1714 C CA . LEU A 1 229 ? 11.516 60.884 -2.338 1.00 6.20 229 LEU A CA 1
ATOM 1715 C C . LEU A 1 229 ? 12.119 60.435 -1.010 1.00 7.58 229 LEU A C 1
ATOM 1716 O O . LEU A 1 229 ? 13.322 60.165 -0.912 1.00 7.01 229 LEU A O 1
ATOM 1721 N N . VAL A 1 230 ? 11.270 60.346 0.011 1.00 5.60 230 VAL A N 1
ATOM 1722 C CA . VAL A 1 230 ? 11.714 59.933 1.337 1.00 5.57 230 VAL A CA 1
ATOM 1723 C C . VAL A 1 230 ? 12.222 58.491 1.325 1.00 4.95 230 VAL A C 1
ATOM 1724 O O . VAL A 1 230 ? 13.234 58.181 1.950 1.00 5.16 230 VAL A O 1
ATOM 1728 N N . GLU A 1 231 ? 11.534 57.613 0.602 1.00 5.42 231 GLU A N 1
ATOM 1729 C CA . GLU A 1 231 ? 11.953 56.214 0.544 1.00 5.34 231 GLU A CA 1
ATOM 1730 C C . GLU A 1 231 ? 13.304 56.064 -0.159 1.00 6.19 231 GLU A C 1
ATOM 1731 O O . GLU A 1 231 ? 14.159 55.278 0.268 1.00 5.39 231 GLU A O 1
ATOM 1737 N N . VAL A 1 232 ? 13.501 56.815 -1.236 1.00 5.29 232 VAL A N 1
ATOM 1738 C CA . VAL A 1 232 ? 14.755 56.736 -1.976 1.00 6.34 232 VAL A CA 1
ATOM 1739 C C . VAL A 1 232 ? 15.931 57.225 -1.134 1.00 6.47 232 VAL A C 1
ATOM 1740 O O . VAL A 1 232 ? 16.952 56.549 -1.034 1.00 6.50 232 VAL A O 1
ATOM 1744 N N . LEU A 1 233 ? 15.786 58.392 -0.514 1.00 6.42 233 LEU A N 1
ATOM 1745 C CA . LEU A 1 233 ? 16.856 58.932 0.315 1.00 6.32 233 LEU A CA 1
ATOM 1746 C C . LEU A 1 233 ? 17.102 58.136 1.599 1.00 6.61 233 LEU A C 1
ATOM 1747 O O . LEU A 1 233 ? 18.249 57.881 1.967 1.00 6.40 233 LEU A O 1
ATOM 1752 N N . SER A 1 234 ? 16.024 57.746 2.274 1.00 6.32 234 SER A N 1
ATOM 1753 C CA . SER A 1 234 ? 16.114 57.025 3.542 1.00 6.70 234 SER A CA 1
ATOM 1754 C C . SER A 1 234 ? 16.474 55.549 3.464 1.00 6.62 234 SER A C 1
ATOM 1755 O O . SER A 1 234 ? 17.254 55.055 4.280 1.00 6.36 234 SER A O 1
ATOM 1758 N N . GLY A 1 235 ? 15.896 54.850 2.492 1.00 6.22 235 GLY A N 1
ATOM 1759 C CA . GLY A 1 235 ? 16.126 53.423 2.376 1.00 5.99 235 GLY A CA 1
ATOM 1760 C C . GLY A 1 235 ? 16.936 52.923 1.198 1.00 6.14 235 GLY A C 1
ATOM 1761 O O . GLY A 1 235 ? 17.924 52.223 1.391 1.00 5.72 235 GLY A O 1
ATOM 1762 N N . VAL A 1 236 ? 16.528 53.267 -0.019 1.00 6.01 236 VAL A N 1
ATOM 1763 C CA . VAL A 1 236 ? 17.243 52.797 -1.201 1.00 5.58 236 VAL A CA 1
ATOM 1764 C C . VAL A 1 236 ? 18.707 53.233 -1.208 1.00 6.23 236 VAL A C 1
ATOM 1765 O O . VAL A 1 236 ? 19.610 52.411 -1.361 1.00 6.83 236 VAL A O 1
ATOM 1769 N N . LEU A 1 237 ? 18.937 54.527 -1.021 1.00 5.60 237 LEU A N 1
ATOM 1770 C CA . LEU A 1 237 ? 20.286 55.087 -1.047 1.00 5.84 237 LEU A CA 1
ATOM 1771 C C . LEU A 1 237 ? 21.233 54.651 0.074 1.00 7.09 237 LEU A C 1
ATOM 1772 O O . LEU A 1 237 ? 22.442 54.540 -0.135 1.00 8.03 237 LEU A O 1
ATOM 1777 N N . THR A 1 238 ? 20.675 54.395 1.252 1.00 6.10 238 THR A N 1
ATOM 1778 C CA . THR A 1 238 ? 21.457 54.052 2.440 1.00 6.81 238 THR A CA 1
ATOM 1779 C C . THR A 1 238 ? 21.864 52.601 2.668 1.00 7.37 238 THR A C 1
ATOM 1780 O O . THR A 1 238 ? 22.802 52.335 3.428 1.00 8.00 238 THR A O 1
ATOM 1784 N N . GLY A 1 239 ? 21.151 51.671 2.044 1.00 6.47 239 GLY A N 1
ATOM 1785 C CA . GLY A 1 239 ? 21.445 50.266 2.243 1.00 8.12 239 GLY A CA 1
ATOM 1786 C C . GLY A 1 239 ? 20.556 49.691 3.336 1.00 9.15 239 GLY A C 1
ATOM 1787 O O . GLY A 1 239 ? 20.709 48.535 3.731 1.00 7.85 239 GLY A O 1
ATOM 1788 N N . ALA A 1 240 ? 19.622 50.500 3.831 1.00 8.02 240 ALA A N 1
ATOM 1789 C CA . ALA A 1 240 ? 18.700 50.059 4.876 1.00 8.25 240 ALA A CA 1
ATOM 1790 C C . ALA A 1 240 ? 17.549 49.273 4.259 1.00 8.56 240 ALA A C 1
ATOM 1791 O O . ALA A 1 240 ? 17.578 48.928 3.076 1.00 9.39 240 ALA A O 1
ATOM 1793 N N . GLY A 1 241 ? 16.536 48.980 5.067 1.00 8.27 241 GLY A N 1
ATOM 1794 C CA . GLY A 1 241 ? 15.390 48.263 4.546 1.00 8.26 241 GLY A CA 1
ATOM 1795 C C . GLY A 1 241 ? 14.604 49.205 3.653 1.00 8.32 241 GLY A C 1
ATOM 1796 O O . GLY A 1 241 ? 14.674 50.425 3.813 1.00 8.13 241 GLY A O 1
ATOM 1797 N N . VAL A 1 242 ? 13.878 48.645 2.694 1.00 8.33 242 VAL A N 1
ATOM 1798 C CA . VAL A 1 242 ? 13.060 49.441 1.789 1.00 7.53 242 VAL A CA 1
ATOM 1799 C C . VAL A 1 242 ? 11.633 48.911 1.855 1.00 8.37 242 VAL A C 1
ATOM 1800 O O . VAL A 1 242 ? 11.403 47.708 1.712 1.00 8.87 242 VAL A O 1
ATOM 1804 N N . ALA A 1 243 ? 10.688 49.813 2.096 1.00 8.11 243 ALA A N 1
ATOM 1805 C CA . ALA A 1 243 ? 9.276 49.465 2.178 1.00 8.39 243 ALA A CA 1
ATOM 1806 C C . ALA A 1 243 ? 8.998 48.215 3.020 1.00 9.12 243 ALA A C 1
ATOM 1807 O O . ALA A 1 243 ? 9.254 48.198 4.222 1.00 8.07 243 ALA A O 1
ATOM 1809 N N . HIS A 1 244 ? 8.479 47.167 2.388 1.00 9.58 244 HIS A N 1
ATOM 1810 C CA . HIS A 1 244 ? 8.153 45.936 3.103 1.00 11.83 244 HIS A CA 1
ATOM 1811 C C . HIS A 1 244 ? 9.346 45.247 3.763 1.00 12.59 244 HIS A C 1
ATOM 1812 O O . HIS A 1 244 ? 9.173 44.321 4.560 1.00 14.33 244 HIS A O 1
ATOM 1819 N N . GLY A 1 245 ? 10.551 45.700 3.442 1.00 11.83 245 GLY A N 1
ATOM 1820 C CA . GLY A 1 245 ? 11.735 45.106 4.036 1.00 11.94 245 GLY A CA 1
ATOM 1821 C C . GLY A 1 245 ? 12.155 45.782 5.331 1.00 11.75 245 GLY A C 1
ATOM 1822 O O . GLY A 1 245 ? 13.082 45.327 6.003 1.00 11.54 245 GLY A O 1
ATOM 1823 N N . ILE A 1 246 ? 11.472 46.866 5.690 1.00 9.17 246 ILE A N 1
ATOM 1824 C CA . ILE A 1 246 ? 11.803 47.602 6.907 1.00 8.47 246 ILE A CA 1
ATOM 1825 C C . ILE A 1 246 ? 11.491 46.826 8.184 1.00 9.99 246 ILE A C 1
ATOM 1826 O O . ILE A 1 246 ? 12.345 46.697 9.065 1.00 10.36 246 ILE A O 1
ATOM 1831 N N . GLY A 1 247 ? 10.272 46.304 8.274 1.00 10.67 247 GLY A N 1
ATOM 1832 C CA . GLY A 1 247 ? 9.867 45.570 9.458 1.00 11.10 247 GLY A CA 1
ATOM 1833 C C . GLY A 1 247 ? 8.853 46.379 10.245 1.00 11.88 247 GLY A C 1
ATOM 1834 O O . GLY A 1 247 ? 9.076 47.558 10.533 1.00 10.42 247 GLY A O 1
ATOM 1835 N N . ARG A 1 248 ? 7.732 45.754 10.595 1.00 10.99 248 ARG A N 1
ATOM 1836 C CA . ARG A 1 248 ? 6.685 46.440 11.343 1.00 10.16 248 ARG A CA 1
ATOM 1837 C C . ARG A 1 248 ? 6.962 46.348 12.841 1.00 9.76 248 ARG A C 1
ATOM 1838 O O . ARG A 1 248 ? 6.960 45.260 13.421 1.00 10.23 248 ARG A O 1
ATOM 1846 N N . MET A 1 249 ? 7.196 47.495 13.469 1.00 7.64 249 MET A N 1
ATOM 1847 C CA . MET A 1 249 ? 7.498 47.518 14.895 1.00 7.88 249 MET A CA 1
ATOM 1848 C C . MET A 1 249 ? 6.421 46.886 15.773 1.00 8.54 249 MET A C 1
ATOM 1849 O O . MET A 1 249 ? 6.728 46.222 16.763 1.00 8.95 249 MET A O 1
ATOM 1854 N N . TYR A 1 250 ? 5.160 47.080 15.415 1.00 8.60 250 TYR A N 1
ATOM 1855 C CA . TYR A 1 250 ? 4.079 46.524 16.219 1.00 10.27 250 TYR A CA 1
ATOM 1856 C C . TYR A 1 250 ? 3.650 45.115 15.843 1.00 11.01 250 TYR A C 1
ATOM 1857 O O . TYR A 1 250 ? 3.183 44.359 16.698 1.00 11.39 250 TYR A O 1
ATOM 1866 N N . ASP A 1 251 ? 3.830 44.754 14.578 1.00 11.72 251 ASP A N 1
ATOM 1867 C CA . ASP A 1 251 ? 3.363 43.458 14.086 1.00 12.48 251 ASP A CA 1
ATOM 1868 C C . ASP A 1 251 ? 4.363 42.331 13.833 1.00 12.40 251 ASP A C 1
ATOM 1869 O O . ASP A 1 251 ? 4.000 41.156 13.908 1.00 12.76 251 ASP A O 1
ATOM 1874 N N . GLU A 1 252 ? 5.608 42.672 13.524 1.00 10.52 252 GLU A N 1
ATOM 1875 C CA . GLU A 1 252 ? 6.614 41.658 13.222 1.00 11.76 252 GLU A CA 1
ATOM 1876 C C . GLU A 1 252 ? 7.724 41.611 14.264 1.00 11.15 252 GLU A C 1
ATOM 1877 O O . GLU A 1 252 ? 8.476 42.571 14.431 1.00 10.69 252 GLU A O 1
ATOM 1883 N N . TRP A 1 253 ? 7.829 40.477 14.954 1.00 9.95 253 TRP A N 1
ATOM 1884 C CA . TRP A 1 253 ? 8.824 40.315 16.012 1.00 9.92 253 TRP A CA 1
ATOM 1885 C C . TRP A 1 253 ? 9.855 39.213 15.770 1.00 9.94 253 TRP A C 1
ATOM 1886 O O . TRP A 1 253 ? 10.507 38.750 16.707 1.00 11.12 253 TRP A O 1
ATOM 1897 N N . ASP A 1 254 ? 10.018 38.814 14.514 1.00 10.46 254 ASP A N 1
ATOM 1898 C CA . ASP A 1 254 ? 10.954 37.751 14.162 1.00 13.44 254 ASP A CA 1
ATOM 1899 C C . ASP A 1 254 ? 12.374 38.247 13.905 1.00 13.89 254 ASP A C 1
ATOM 1900 O O . ASP A 1 254 ? 13.330 37.471 13.954 1.00 15.96 254 ASP A O 1
ATOM 1905 N N . ARG A 1 255 ? 12.510 39.536 13.625 1.00 12.46 255 ARG A N 1
ATOM 1906 C CA . ARG A 1 255 ? 13.822 40.120 13.367 1.00 12.93 255 ARG A CA 1
ATOM 1907 C C . ARG A 1 255 ? 13.753 41.618 13.620 1.00 10.55 255 ARG A C 1
ATOM 1908 O O . ARG A 1 255 ? 12.682 42.217 13.554 1.00 9.69 255 ARG A O 1
ATOM 1916 N N . PRO A 1 256 ? 14.899 42.247 13.923 1.00 9.87 256 PRO A N 1
ATOM 1917 C CA . PRO A 1 256 ? 14.910 43.689 14.184 1.00 8.99 256 PRO A CA 1
ATOM 1918 C C . PRO A 1 256 ? 14.495 44.475 12.948 1.00 8.41 256 PRO A C 1
ATOM 1919 O O . PRO A 1 256 ? 14.617 43.986 11.825 1.00 7.53 256 PRO A O 1
ATOM 1923 N N . GLN A 1 257 ? 13.999 45.689 13.154 1.00 8.19 257 GLN A N 1
ATOM 1924 C CA . GLN A 1 257 ? 13.627 46.533 12.028 1.00 8.51 257 GLN A CA 1
ATOM 1925 C C . GLN A 1 257 ? 14.925 46.962 11.366 1.00 9.24 257 GLN A C 1
ATOM 1926 O O . GLN A 1 257 ? 15.997 46.878 11.968 1.00 9.14 257 GLN A O 1
ATOM 1932 N N . ASP A 1 258 ? 14.821 47.428 10.130 1.00 8.04 258 ASP A N 1
ATOM 1933 C CA . ASP A 1 258 ? 15.976 47.955 9.420 1.00 7.79 258 ASP A CA 1
ATOM 1934 C C . ASP A 1 258 ? 15.463 49.257 8.829 1.00 7.31 258 ASP A C 1
ATOM 1935 O O . ASP A 1 258 ? 15.235 49.362 7.625 1.00 6.95 258 ASP A O 1
ATOM 1940 N N . VAL A 1 259 ? 15.238 50.233 9.701 1.00 7.18 259 VAL A N 1
ATOM 1941 C CA . VAL A 1 259 ? 14.758 51.542 9.278 1.00 6.56 259 VAL A CA 1
ATOM 1942 C C . VAL A 1 259 ? 15.950 52.344 8.778 1.00 7.63 259 VAL A C 1
ATOM 1943 O O . VAL A 1 259 ? 17.056 52.221 9.309 1.00 7.18 259 VAL A O 1
ATOM 1947 N N . GLY A 1 260 ? 15.727 53.153 7.748 1.00 5.88 260 GLY A N 1
ATOM 1948 C CA . GLY A 1 260 ? 16.803 53.973 7.227 1.00 7.17 260 GLY A CA 1
ATOM 1949 C C . GLY A 1 260 ? 16.508 55.444 7.451 1.00 6.13 260 GLY A C 1
ATOM 1950 O O . GLY A 1 260 ? 15.342 55.841 7.548 1.00 6.05 260 GLY A O 1
ATOM 1951 N N . HIS A 1 261 ? 17.555 56.253 7.581 1.00 6.43 261 HIS A N 1
ATOM 1952 C CA . HIS A 1 261 ? 17.370 57.696 7.743 1.00 7.68 261 HIS A CA 1
ATOM 1953 C C . HIS A 1 261 ? 18.380 58.382 6.835 1.00 7.33 261 HIS A C 1
ATOM 1954 O O . HIS A 1 261 ? 19.426 57.813 6.515 1.00 6.83 261 HIS A O 1
ATOM 1961 N N . PHE A 1 262 ? 18.063 59.610 6.437 1.00 6.22 262 PHE A N 1
ATOM 1962 C CA . PHE A 1 262 ? 18.964 60.414 5.621 1.00 5.62 262 PHE A CA 1
ATOM 1963 C C . PHE A 1 262 ? 19.011 61.793 6.264 1.00 5.15 262 PHE A C 1
ATOM 1964 O O . PHE A 1 262 ? 17.972 62.389 6.537 1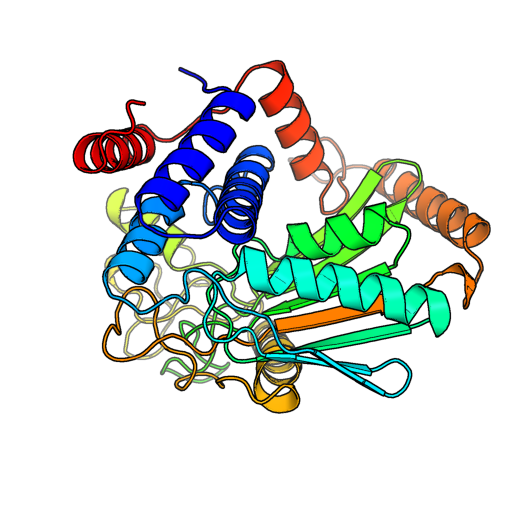.00 5.46 262 PHE A O 1
ATOM 1972 N N . LEU A 1 263 ? 20.214 62.287 6.535 1.00 5.99 263 LEU A N 1
ATOM 1973 C CA . LEU A 1 263 ? 20.359 63.611 7.124 1.00 7.25 263 LEU A CA 1
ATOM 1974 C C . LEU A 1 263 ? 21.322 64.436 6.296 1.00 7.67 263 LEU A C 1
ATOM 1975 O O . LEU A 1 263 ? 22.355 63.940 5.849 1.00 7.91 263 LEU A O 1
ATOM 1980 N N . LEU A 1 264 ? 20.968 65.695 6.080 1.00 7.03 264 LEU A N 1
ATOM 1981 C CA . LEU A 1 264 ? 21.815 66.601 5.318 1.00 8.55 264 LEU A CA 1
ATOM 1982 C C . LEU A 1 264 ? 21.909 67.923 6.055 1.00 7.70 264 LEU A C 1
ATOM 1983 O O . LEU A 1 264 ? 20.893 68.516 6.413 1.00 8.78 264 LEU A O 1
ATOM 1988 N N . ALA A 1 265 ? 23.134 68.369 6.300 1.00 7.71 265 ALA A N 1
ATOM 1989 C CA . ALA A 1 265 ? 23.354 69.642 6.969 1.00 7.22 265 ALA A CA 1
ATOM 1990 C C . ALA A 1 265 ? 24.091 70.523 5.973 1.00 7.34 265 ALA A C 1
ATOM 1991 O O . ALA A 1 265 ? 25.012 70.062 5.295 1.00 7.25 265 ALA A O 1
ATOM 1993 N N . LEU A 1 266 ? 23.666 71.779 5.869 1.00 9.47 266 LEU A N 1
ATOM 1994 C CA . LEU A 1 266 ? 24.290 72.730 4.958 1.00 10.06 266 LEU A CA 1
ATOM 1995 C C . LEU A 1 266 ? 24.698 73.965 5.747 1.00 8.62 266 LEU A C 1
ATOM 1996 O O . LEU A 1 266 ? 23.907 74.512 6.515 1.00 8.20 266 LEU A O 1
ATOM 2001 N N . ASP A 1 267 ? 25.938 74.397 5.552 1.00 7.96 267 ASP A N 1
ATOM 2002 C CA . ASP A 1 267 ? 26.459 75.567 6.245 1.00 7.61 267 ASP A CA 1
ATOM 2003 C C . ASP A 1 267 ? 26.180 76.832 5.435 1.00 7.76 267 ASP A C 1
ATOM 2004 O O . ASP A 1 267 ? 26.762 77.031 4.368 1.00 8.17 267 ASP A O 1
ATOM 2009 N N . PRO A 1 268 ? 25.283 77.700 5.931 1.00 8.17 268 PRO A N 1
ATOM 2010 C CA . PRO A 1 268 ? 24.946 78.945 5.230 1.00 9.37 268 PRO A CA 1
ATOM 2011 C C . PRO A 1 268 ? 26.210 79.754 4.956 1.00 9.08 268 PRO A C 1
ATOM 2012 O O . PRO A 1 268 ? 26.269 80.544 4.013 1.00 8.60 268 PRO A O 1
ATOM 2016 N N . GLY A 1 269 ? 27.217 79.544 5.798 1.00 8.41 269 GLY A N 1
ATOM 2017 C CA . GLY A 1 269 ? 28.475 80.254 5.649 1.00 9.38 269 GLY A CA 1
ATOM 2018 C C . GLY A 1 269 ? 29.146 80.022 4.310 1.00 10.63 269 GLY A C 1
ATOM 2019 O O . GLY A 1 269 ? 29.913 80.869 3.851 1.00 9.62 269 GLY A O 1
ATOM 2020 N N . ARG A 1 270 ? 28.872 78.878 3.685 1.00 7.97 270 ARG A N 1
ATOM 2021 C CA . ARG A 1 270 ? 29.464 78.562 2.388 1.00 9.59 270 ARG A CA 1
ATOM 2022 C C . ARG A 1 270 ? 28.580 79.018 1.237 1.00 8.72 270 ARG A C 1
ATOM 2023 O O . ARG A 1 270 ? 28.937 78.849 0.072 1.00 10.70 270 ARG A O 1
ATOM 2031 N N . PHE A 1 271 ? 27.420 79.576 1.567 1.00 8.03 271 PHE A N 1
ATOM 2032 C CA . PHE A 1 271 ? 26.511 80.084 0.547 1.00 9.19 271 PHE A CA 1
ATOM 2033 C C . PHE A 1 271 ? 26.413 81.606 0.678 1.00 8.77 271 PHE A C 1
ATOM 2034 O O . PHE A 1 271 ? 27.420 82.301 0.519 1.00 8.05 271 PHE A O 1
ATOM 2042 N N . VAL A 1 272 ? 25.230 82.132 0.984 1.00 8.54 272 VAL A N 1
ATOM 2043 C CA . VAL A 1 272 ? 25.076 83.583 1.100 1.00 8.09 272 VAL A CA 1
ATOM 2044 C C . VAL A 1 272 ? 25.854 84.172 2.281 1.00 8.97 272 VAL A C 1
ATOM 2045 O O . VAL A 1 272 ? 26.204 85.354 2.274 1.00 9.35 272 VAL A O 1
ATOM 2049 N N . GLY A 1 273 ? 26.141 83.342 3.279 1.00 8.37 273 GLY A N 1
ATOM 2050 C CA . GLY A 1 273 ? 26.867 83.805 4.453 1.00 8.97 273 GLY A CA 1
ATOM 2051 C C . GLY A 1 273 ? 26.057 83.543 5.710 1.00 8.23 273 GLY A C 1
ATOM 2052 O O . GLY A 1 273 ? 24.830 83.591 5.669 1.00 7.60 273 GLY A O 1
ATOM 2053 N N . LYS A 1 274 ? 26.722 83.272 6.831 1.00 8.68 274 LYS A N 1
ATOM 2054 C CA . LYS A 1 274 ? 26.006 82.991 8.076 1.00 9.72 274 LYS A CA 1
ATOM 2055 C C . LYS A 1 274 ? 25.122 84.144 8.553 1.00 10.16 274 LYS A C 1
ATOM 2056 O O . LYS A 1 274 ? 23.916 83.976 8.750 1.00 8.51 274 LYS A O 1
ATOM 2062 N N . GLU A 1 275 ? 25.720 85.316 8.742 1.00 8.76 275 GLU A N 1
ATOM 2063 C CA . GLU A 1 275 ? 24.962 86.465 9.219 1.00 8.12 275 GLU A CA 1
ATOM 2064 C C . GLU A 1 275 ? 23.956 86.965 8.187 1.00 7.60 275 GLU A C 1
ATOM 2065 O O . GLU A 1 275 ? 22.857 87.385 8.542 1.00 7.61 275 GLU A O 1
ATOM 2071 N N . ALA A 1 276 ? 24.334 86.928 6.912 1.00 7.07 276 ALA A N 1
ATOM 2072 C CA . ALA A 1 276 ? 23.434 87.366 5.853 1.00 7.38 276 ALA A CA 1
ATOM 2073 C C . ALA A 1 276 ? 22.217 86.445 5.827 1.00 7.85 276 ALA A C 1
ATOM 2074 O O . ALA A 1 276 ? 21.082 86.897 5.674 1.00 7.88 276 ALA A O 1
ATOM 2076 N N . PHE A 1 277 ? 22.458 85.147 5.988 1.00 5.76 277 PHE A N 1
ATOM 2077 C CA . PHE A 1 277 ? 21.366 84.178 5.983 1.00 7.70 277 PHE A CA 1
ATOM 2078 C C . PHE A 1 277 ? 20.400 84.483 7.120 1.00 7.18 277 PHE A C 1
ATOM 2079 O O . PHE A 1 277 ? 19.179 84.477 6.939 1.00 7.00 277 PHE A O 1
ATOM 2087 N N . LEU A 1 278 ? 20.957 84.748 8.296 1.00 7.91 278 LEU A N 1
ATOM 2088 C CA . LEU A 1 278 ? 20.161 85.054 9.477 1.00 7.91 278 LEU A CA 1
ATOM 2089 C C . LEU A 1 278 ? 19.264 86.265 9.229 1.00 7.46 278 LEU A C 1
ATOM 2090 O O . LEU A 1 278 ? 18.083 86.253 9.568 1.00 7.44 278 LEU A O 1
ATOM 2095 N N . GLU A 1 279 ? 19.831 87.311 8.636 1.00 7.56 279 GLU A N 1
ATOM 2096 C CA . GLU A 1 279 ? 19.081 88.528 8.342 1.00 7.87 279 GLU A CA 1
ATOM 2097 C C . GLU A 1 279 ? 17.966 88.268 7.339 1.00 8.28 279 GLU A C 1
ATOM 2098 O O . GLU A 1 279 ? 16.841 88.744 7.507 1.00 7.99 279 GLU A O 1
ATOM 2104 N N . ARG A 1 280 ? 18.286 87.515 6.293 1.00 7.23 280 ARG A N 1
ATOM 2105 C CA . ARG A 1 280 ? 17.312 87.206 5.254 1.00 7.59 280 ARG A CA 1
ATOM 2106 C C . ARG A 1 280 ? 16.178 86.347 5.817 1.00 8.52 280 ARG A C 1
ATOM 2107 O O . ARG A 1 280 ? 15.007 86.546 5.472 1.00 8.61 280 ARG A O 1
ATOM 2115 N N . MET A 1 281 ? 16.520 85.403 6.690 1.00 7.50 281 MET A N 1
ATOM 2116 C CA . MET A 1 281 ? 15.505 84.563 7.322 1.00 8.45 281 MET A CA 1
ATOM 2117 C C . MET A 1 281 ? 14.635 85.470 8.192 1.00 9.00 281 MET A C 1
ATOM 2118 O O . MET A 1 281 ? 13.420 85.292 8.283 1.00 8.83 281 MET A O 1
ATOM 2123 N N . GLY A 1 282 ? 15.272 86.449 8.829 1.00 8.17 282 GLY A N 1
ATOM 2124 C CA . GLY A 1 282 ? 14.547 87.376 9.681 1.00 7.74 282 GLY A CA 1
ATOM 2125 C C . GLY A 1 282 ? 13.540 88.209 8.910 1.00 7.49 282 GLY A C 1
ATOM 2126 O O . GLY A 1 282 ? 12.437 88.459 9.394 1.00 7.26 282 GLY A O 1
ATOM 2127 N N . ALA A 1 283 ? 13.918 88.645 7.711 1.00 7.55 283 ALA A N 1
ATOM 2128 C CA . ALA A 1 283 ? 13.024 89.448 6.885 1.00 7.82 283 ALA A CA 1
ATOM 2129 C C . ALA A 1 283 ? 11.829 88.613 6.438 1.00 8.21 283 ALA A C 1
ATOM 2130 O O . ALA A 1 283 ? 10.690 89.088 6.438 1.00 7.32 283 ALA A O 1
ATOM 2132 N N . LEU A 1 284 ? 12.092 87.366 6.059 1.00 8.55 284 LEU A N 1
ATOM 2133 C CA . LEU A 1 284 ? 11.029 86.469 5.616 1.00 8.66 284 LEU A CA 1
ATOM 2134 C C . LEU A 1 284 ? 10.083 86.163 6.779 1.00 8.73 284 LEU A C 1
ATOM 2135 O O . LEU A 1 284 ? 8.861 86.214 6.625 1.00 7.90 284 LEU A O 1
ATOM 2140 N N . TRP A 1 285 ? 10.657 85.851 7.939 1.00 8.17 285 TRP A N 1
ATOM 2141 C CA . TRP A 1 285 ? 9.876 85.543 9.136 1.00 8.34 285 TRP A CA 1
ATOM 2142 C C . TRP A 1 285 ? 8.965 86.722 9.475 1.00 8.65 285 TRP A C 1
ATOM 2143 O O . TRP A 1 285 ? 7.769 86.550 9.730 1.00 7.53 285 TRP A O 1
ATOM 2154 N N . GLN A 1 286 ? 9.540 87.920 9.472 1.00 8.79 286 GLN A N 1
ATOM 2155 C CA . GLN A 1 286 ? 8.793 89.135 9.773 1.00 10.25 286 GLN A CA 1
ATOM 2156 C C . GLN A 1 286 ? 7.639 89.338 8.793 1.00 10.77 286 GLN A C 1
ATOM 2157 O O . GLN A 1 286 ? 6.519 89.656 9.199 1.00 10.30 286 GLN A O 1
ATOM 2163 N N . ALA A 1 287 ? 7.909 89.145 7.504 1.00 10.04 287 ALA A N 1
ATOM 2164 C CA . ALA A 1 287 ? 6.884 89.321 6.480 1.00 11.25 287 ALA A CA 1
ATOM 2165 C C . ALA A 1 287 ? 5.712 88.365 6.688 1.00 10.75 287 ALA A C 1
ATOM 2166 O O . ALA A 1 287 ? 4.552 88.745 6.532 1.00 11.24 287 ALA A O 1
ATOM 2168 N N . LEU A 1 288 ? 6.015 87.120 7.038 1.00 10.59 288 LEU A N 1
ATOM 2169 C CA . LEU A 1 288 ? 4.969 86.132 7.264 1.00 9.52 288 LEU A CA 1
ATOM 2170 C C . LEU A 1 288 ? 4.130 86.468 8.494 1.00 10.10 288 LEU A C 1
ATOM 2171 O O . LEU A 1 288 ? 2.902 86.391 8.453 1.00 9.93 288 LEU A O 1
ATOM 2176 N N . LYS A 1 289 ? 4.790 86.851 9.583 1.00 8.67 289 LYS A N 1
ATOM 2177 C CA . LYS A 1 289 ? 4.081 87.200 10.811 1.00 9.22 289 LYS A CA 1
ATOM 2178 C C . LYS A 1 289 ? 3.183 88.426 10.631 1.00 9.90 289 LYS A C 1
ATOM 2179 O O . LYS A 1 289 ? 2.182 88.578 11.330 1.00 10.05 289 LYS A O 1
ATOM 2185 N N . ALA A 1 290 ? 3.545 89.290 9.690 1.00 10.58 290 ALA A N 1
ATOM 2186 C CA . ALA A 1 290 ? 2.784 90.508 9.429 1.00 11.06 290 ALA A CA 1
ATOM 2187 C C . ALA A 1 290 ? 1.624 90.294 8.461 1.00 12.68 290 ALA A C 1
ATOM 2188 O O . ALA A 1 290 ? 0.846 91.212 8.205 1.00 12.73 290 ALA A O 1
ATOM 2190 N N . THR A 1 291 ? 1.504 89.082 7.930 1.00 11.03 291 THR A N 1
ATOM 2191 C CA . THR A 1 291 ? 0.439 88.764 6.983 1.00 11.84 291 THR A CA 1
ATOM 2192 C C . THR A 1 291 ? -0.946 88.781 7.622 1.00 12.15 291 THR A C 1
ATOM 2193 O O . THR A 1 291 ? -1.193 88.073 8.598 1.00 12.66 291 THR A O 1
ATOM 2197 N N . PRO A 1 292 ? -1.867 89.599 7.085 1.00 13.28 292 PRO A N 1
ATOM 2198 C CA . PRO A 1 292 ? -3.220 89.651 7.648 1.00 14.14 292 PRO A CA 1
ATOM 2199 C C . PRO A 1 292 ? -3.796 88.236 7.634 1.00 13.51 292 PRO A C 1
ATOM 2200 O O . PRO A 1 292 ? -3.625 87.500 6.663 1.00 13.23 292 PRO A O 1
ATOM 2204 N N . PRO A 1 293 ? -4.494 87.842 8.708 1.00 13.81 293 PRO A N 1
ATOM 2205 C CA . PRO A 1 293 ? -5.085 86.505 8.813 1.00 13.47 293 PRO A CA 1
ATOM 2206 C C . PRO A 1 293 ? -6.352 86.232 8.007 1.00 13.14 293 PRO A C 1
ATOM 2207 O O . PRO A 1 293 ? -7.119 87.141 7.691 1.00 13.09 293 PRO A O 1
ATOM 2211 N N . ALA A 1 294 ? -6.556 84.960 7.683 1.00 12.82 294 ALA A N 1
ATOM 2212 C CA . ALA A 1 294 ? -7.742 84.526 6.961 1.00 13.06 294 ALA A CA 1
ATOM 2213 C C . ALA A 1 294 ? -8.805 84.292 8.032 1.00 14.67 294 ALA A C 1
ATOM 2214 O O . ALA A 1 294 ? -8.481 84.164 9.214 1.00 13.79 294 ALA A O 1
ATOM 2216 N N . PRO A 1 295 ? -10.086 84.241 7.639 1.00 15.76 295 PRO A N 1
ATOM 2217 C CA . PRO A 1 295 ? -11.138 84.016 8.636 1.00 16.93 295 PRO A CA 1
ATOM 2218 C C . PRO A 1 295 ? -10.870 82.756 9.461 1.00 18.29 295 PRO A C 1
ATOM 2219 O O . PRO A 1 295 ? -10.446 81.732 8.923 1.00 18.37 295 PRO A O 1
ATOM 2223 N N . GLY A 1 296 ? -11.109 82.838 10.767 1.00 19.44 296 GLY A N 1
ATOM 2224 C CA . GLY A 1 296 ? -10.885 81.694 11.634 1.00 20.96 296 GLY A CA 1
ATOM 2225 C C . GLY A 1 296 ? -9.484 81.666 12.220 1.00 21.16 296 GLY A C 1
ATOM 2226 O O . GLY A 1 296 ? -9.144 80.772 12.997 1.00 21.94 296 GLY A O 1
ATOM 2227 N N . HIS A 1 297 ? -8.673 82.651 11.845 1.00 20.02 297 HIS A N 1
ATOM 2228 C CA . HIS A 1 297 ? -7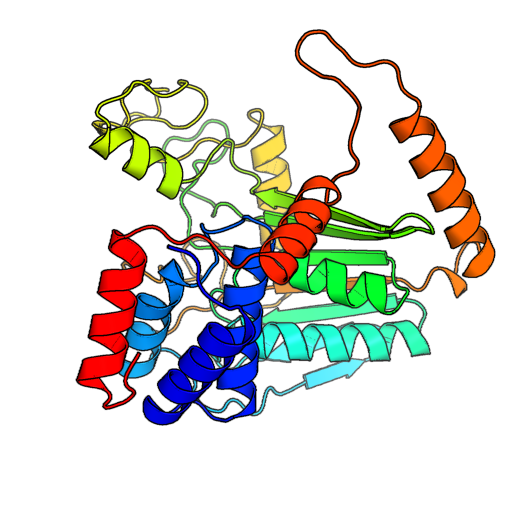.297 82.753 12.320 1.00 19.41 297 HIS A CA 1
ATOM 2229 C C . HIS A 1 297 ? -7.046 84.158 12.853 1.00 19.01 297 HIS A C 1
ATOM 2230 O O . HIS A 1 297 ? -7.627 85.123 12.364 1.00 19.53 297 HIS A O 1
ATOM 2237 N N . GLU A 1 298 ? -6.183 84.272 13.856 1.00 19.35 298 GLU A N 1
ATOM 2238 C CA . GLU A 1 298 ? -5.869 85.577 14.422 1.00 21.24 298 GLU A CA 1
ATOM 2239 C C . GLU A 1 298 ? -4.532 86.072 13.895 1.00 18.66 298 GLU A C 1
ATOM 2240 O O . GLU A 1 298 ? -4.278 87.273 13.849 1.00 17.51 298 GLU A O 1
ATOM 2246 N N . GLU A 1 299 ? -3.677 85.138 13.492 1.00 16.98 299 GLU A N 1
ATOM 2247 C CA . GLU A 1 299 ? -2.375 85.497 12.947 1.00 13.92 299 GLU A CA 1
ATOM 2248 C C . GLU A 1 299 ? -1.752 84.304 12.237 1.00 12.89 299 GLU A C 1
ATOM 2249 O O . GLU A 1 299 ? -2.188 83.164 12.413 1.00 13.01 299 GLU A O 1
ATOM 2255 N N . VAL A 1 300 ? -0.738 84.578 11.425 1.00 9.98 300 VAL A N 1
ATOM 2256 C CA . VAL A 1 300 ? -0.036 83.538 10.688 1.00 9.30 300 VAL A CA 1
ATOM 2257 C C . VAL A 1 300 ? 1.154 83.067 11.513 1.00 8.32 300 VAL A C 1
ATOM 2258 O O . VAL A 1 300 ? 1.815 83.870 12.172 1.00 9.29 300 VAL A O 1
ATOM 2262 N N . PHE A 1 301 ? 1.419 81.765 11.477 1.00 7.89 301 PHE A N 1
ATOM 2263 C CA . PHE A 1 301 ? 2.531 81.185 12.217 1.00 8.19 301 PHE A CA 1
ATOM 2264 C C . PHE A 1 301 ? 3.504 80.496 11.269 1.00 7.73 301 PHE A C 1
ATOM 2265 O O . PHE A 1 301 ? 3.132 80.088 10.171 1.00 9.06 301 PHE A O 1
ATOM 2273 N N . LEU A 1 302 ? 4.757 80.388 11.695 1.00 7.95 302 LEU A N 1
ATOM 2274 C CA . LEU A 1 302 ? 5.779 79.712 10.907 1.00 7.91 302 LEU A CA 1
ATOM 2275 C C . LEU A 1 302 ? 5.769 78.250 11.334 1.00 8.18 302 LEU A C 1
ATOM 2276 O O . LEU A 1 302 ? 5.453 77.939 12.482 1.00 8.41 302 LEU A O 1
ATOM 2281 N N . PRO A 1 303 ? 6.095 77.330 10.415 1.00 7.81 303 PRO A N 1
ATOM 2282 C CA . PRO A 1 303 ? 6.106 75.923 10.821 1.00 7.29 303 PRO A CA 1
ATOM 2283 C C . PRO A 1 303 ? 7.089 75.791 11.986 1.00 8.54 303 PRO A C 1
ATOM 2284 O O . PRO A 1 303 ? 8.219 76.276 11.905 1.00 7.64 303 PRO A O 1
ATOM 2288 N N . GLY A 1 304 ? 6.655 75.151 13.067 1.00 8.59 304 GLY A N 1
ATOM 2289 C CA . GLY A 1 304 ? 7.520 74.988 14.222 1.00 10.11 304 GLY A CA 1
ATOM 2290 C C . GLY A 1 304 ? 7.294 76.024 15.313 1.00 10.22 304 GLY A C 1
ATOM 2291 O O . GLY A 1 304 ? 7.675 75.812 16.464 1.00 9.73 304 GLY A O 1
ATOM 2292 N N . GLU A 1 305 ? 6.667 77.142 14.963 1.00 8.82 305 GLU A N 1
ATOM 2293 C CA . GLU A 1 305 ? 6.422 78.212 15.932 1.00 8.57 305 GLU A CA 1
ATOM 2294 C C . GLU A 1 305 ? 5.428 77.815 17.025 1.00 8.54 305 GLU A C 1
ATOM 2295 O O . GLU A 1 305 ? 5.680 78.036 18.213 1.00 7.60 305 GLU A O 1
ATOM 2301 N N . LEU A 1 306 ? 4.299 77.236 16.628 1.00 8.81 306 LEU A N 1
ATOM 2302 C CA . LEU A 1 306 ? 3.291 76.808 17.592 1.00 9.15 306 LEU A CA 1
ATOM 2303 C C . LEU A 1 306 ? 3.876 75.707 18.473 1.00 9.21 306 LEU A C 1
ATOM 2304 O O . LEU A 1 306 ? 3.585 75.634 19.669 1.00 8.60 306 LEU A O 1
ATOM 2309 N N . GLU A 1 307 ? 4.706 74.856 17.876 1.00 8.16 307 GLU A N 1
ATOM 2310 C CA . GLU A 1 307 ? 5.354 73.780 18.617 1.00 9.95 307 GLU A CA 1
ATOM 2311 C C . GLU A 1 307 ? 6.264 74.365 19.698 1.00 8.46 307 GLU A C 1
ATOM 2312 O O . GLU A 1 307 ? 6.317 73.859 20.822 1.00 7.90 307 GLU A O 1
ATOM 2318 N N . ALA A 1 308 ? 6.981 75.431 19.356 1.00 8.29 308 ALA A N 1
ATOM 2319 C CA . ALA A 1 308 ? 7.887 76.066 20.309 1.00 8.09 308 ALA A CA 1
ATOM 2320 C C . ALA A 1 308 ? 7.113 76.741 21.439 1.00 9.45 308 ALA A C 1
ATOM 2321 O O . ALA A 1 308 ? 7.501 76.649 22.604 1.00 9.46 308 ALA A O 1
ATOM 2323 N N . ARG A 1 309 ? 6.021 77.423 21.102 1.00 8.62 309 ARG A N 1
ATOM 2324 C CA . ARG A 1 309 ? 5.220 78.087 22.128 1.00 9.82 309 ARG A CA 1
ATOM 2325 C C . ARG A 1 309 ? 4.625 77.036 23.068 1.00 9.49 309 ARG A C 1
ATOM 2326 O O . ARG A 1 309 ? 4.524 77.257 24.275 1.00 9.22 309 ARG A O 1
ATOM 2334 N N . ARG A 1 310 ? 4.235 75.893 22.511 1.00 10.13 310 ARG A N 1
ATOM 2335 C CA . ARG A 1 310 ? 3.665 74.818 23.316 1.00 9.93 310 ARG A CA 1
ATOM 2336 C C . ARG A 1 310 ? 4.711 74.247 24.262 1.00 8.21 310 ARG A C 1
ATOM 2337 O O . ARG A 1 310 ? 4.417 73.972 25.425 1.00 7.96 310 ARG A O 1
ATOM 2345 N N . ARG A 1 311 ? 5.933 74.074 23.768 1.00 6.50 311 ARG A N 1
ATOM 2346 C CA . ARG A 1 311 ? 7.008 73.551 24.603 1.00 6.98 311 ARG A CA 1
ATOM 2347 C C . ARG A 1 311 ? 7.328 74.538 25.724 1.00 8.11 311 ARG A C 1
ATOM 2348 O O . ARG A 1 311 ? 7.569 74.142 26.865 1.00 6.84 311 ARG A O 1
ATOM 2356 N N . GLU A 1 312 ? 7.328 75.826 25.399 1.00 8.09 312 GLU A N 1
ATOM 2357 C CA . GLU A 1 312 ? 7.616 76.843 26.406 1.00 8.83 312 GLU A CA 1
ATOM 2358 C C . GLU A 1 312 ? 6.573 76.809 27.515 1.00 8.74 312 GLU A C 1
ATOM 2359 O O . GLU A 1 312 ? 6.909 76.861 28.700 1.00 7.61 312 GLU A O 1
ATOM 2365 N N . ARG A 1 313 ? 5.306 76.708 27.131 1.00 8.32 313 ARG A N 1
ATOM 2366 C CA . ARG A 1 313 ? 4.230 76.663 28.110 1.00 9.75 313 ARG A CA 1
ATOM 2367 C C . ARG A 1 313 ? 4.313 75.386 28.942 1.00 8.91 313 ARG A C 1
ATOM 2368 O O . ARG A 1 313 ? 4.110 75.416 30.157 1.00 9.07 313 ARG A O 1
ATOM 2376 N N . ALA A 1 314 ? 4.623 74.272 28.284 1.00 8.70 314 ALA A N 1
ATOM 2377 C CA . ALA A 1 314 ? 4.724 72.976 28.958 1.00 8.67 314 ALA A CA 1
ATOM 2378 C C . ALA A 1 314 ? 5.868 72.949 29.966 1.00 9.00 314 ALA A C 1
ATOM 2379 O O . ALA A 1 314 ? 5.794 72.266 30.993 1.00 9.62 314 ALA A O 1
ATOM 2381 N N . LEU A 1 315 ? 6.934 73.681 29.672 1.00 7.37 315 LEU A N 1
ATOM 2382 C CA . LEU A 1 315 ? 8.062 73.738 30.590 1.00 8.49 315 LEU A CA 1
ATOM 2383 C C . LEU A 1 315 ? 7.687 74.629 31.767 1.00 9.55 315 LEU A C 1
ATOM 2384 O O . LEU A 1 315 ? 8.019 74.335 32.916 1.00 10.09 315 LEU A O 1
ATOM 2389 N N . ALA A 1 316 ? 6.964 75.704 31.473 1.00 9.76 316 ALA A N 1
ATOM 2390 C CA . ALA A 1 316 ? 6.547 76.661 32.493 1.00 11.34 316 ALA A CA 1
ATOM 2391 C C . ALA A 1 316 ? 5.459 76.161 33.438 1.00 13.31 316 ALA A C 1
ATOM 2392 O O . ALA A 1 316 ? 5.488 76.467 34.632 1.00 12.13 316 ALA A O 1
ATOM 2394 N N . GLU A 1 317 ? 4.501 75.395 32.923 1.00 12.80 317 GLU A N 1
ATOM 2395 C CA . GLU A 1 317 ? 3.415 74.916 33.777 1.00 15.47 317 GLU A CA 1
ATOM 2396 C C . GLU A 1 317 ? 3.207 73.412 33.863 1.00 15.70 317 GLU A C 1
ATOM 2397 O O . GLU A 1 317 ? 2.250 72.955 34.489 1.00 16.15 317 GLU A O 1
ATOM 2403 N N . GLY A 1 318 ? 4.095 72.639 33.254 1.00 14.69 318 GLY A N 1
ATOM 2404 C CA . GLY A 1 318 ? 3.943 71.198 33.307 1.00 13.95 318 GLY A CA 1
ATOM 2405 C C . GLY A 1 318 ? 3.287 70.646 32.059 1.00 13.90 318 GLY A C 1
ATOM 2406 O O . GLY A 1 318 ? 2.590 71.361 31.336 1.00 13.88 318 GLY A O 1
ATOM 2407 N N . MET A 1 319 ? 3.499 69.357 31.825 1.00 14.98 319 MET A N 1
ATOM 2408 C CA . MET A 1 319 ? 2.972 68.677 30.650 1.00 17.29 319 MET A CA 1
ATOM 2409 C C . MET A 1 319 ? 1.706 67.883 30.927 1.00 17.18 319 MET A C 1
ATOM 2410 O O . MET A 1 319 ? 1.594 67.214 31.952 1.00 19.17 319 MET A O 1
ATOM 2415 N N . ALA A 1 320 ? 0.760 67.953 29.999 1.00 18.61 320 ALA A N 1
ATOM 2416 C CA . ALA A 1 320 ? -0.484 67.209 30.122 1.00 19.30 320 ALA A CA 1
ATOM 2417 C C . ALA A 1 320 ? -0.302 65.886 29.382 1.00 19.37 320 ALA A C 1
ATOM 2418 O O . ALA A 1 320 ? 0.248 65.855 28.283 1.00 19.97 320 ALA A O 1
ATOM 2420 N N . LEU A 1 321 ? -0.747 64.794 29.993 1.00 19.86 321 LEU A N 1
ATOM 2421 C CA . LEU A 1 321 ? -0.640 63.478 29.371 1.00 19.66 321 LEU A CA 1
ATOM 2422 C C . LEU A 1 321 ? -1.955 62.729 29.515 1.00 20.66 321 LEU A C 1
ATOM 2423 O O . LEU A 1 321 ? -2.631 62.844 30.536 1.00 21.35 321 LEU A O 1
ATOM 2428 N N . PRO A 1 322 ? -2.340 61.956 28.486 1.00 22.14 322 PRO A N 1
ATOM 2429 C CA . PRO A 1 322 ? -3.592 61.192 28.533 1.00 22.65 322 PRO A CA 1
ATOM 2430 C C . PRO A 1 322 ? -3.557 60.214 29.703 1.00 23.38 322 PRO A C 1
ATOM 2431 O O . PRO A 1 322 ? -2.534 59.577 29.950 1.00 21.85 322 PRO A O 1
ATOM 2435 N N . GLU A 1 323 ? -4.673 60.097 30.418 1.00 23.89 323 GLU A N 1
ATOM 2436 C CA . GLU A 1 323 ? -4.750 59.194 31.558 1.00 24.83 323 GLU A CA 1
ATOM 2437 C C . GLU A 1 323 ? -4.316 57.784 31.172 1.00 23.37 323 GLU A C 1
ATOM 2438 O O . GLU A 1 323 ? -3.654 57.094 31.946 1.00 22.93 323 GLU A O 1
ATOM 2444 N N . ARG A 1 324 ? -4.692 57.365 29.969 1.00 23.37 324 ARG A N 1
ATOM 2445 C CA . ARG A 1 324 ? -4.343 56.038 29.479 1.00 23.25 324 ARG A CA 1
ATOM 2446 C C . ARG A 1 324 ? -2.834 55.858 29.364 1.00 21.64 324 ARG A C 1
ATOM 2447 O O . ARG A 1 324 ? -2.298 54.808 29.718 1.00 20.16 324 ARG A O 1
ATOM 2455 N N . VAL A 1 325 ? -2.154 56.884 28.863 1.00 19.70 325 VAL A N 1
ATOM 2456 C CA . VAL A 1 325 ? -0.704 56.835 28.706 1.00 18.35 325 VAL A CA 1
ATOM 2457 C C . VAL A 1 325 ? -0.022 56.779 30.069 1.00 17.09 325 VAL A C 1
ATOM 2458 O O . VAL A 1 325 ? 0.911 56.005 30.278 1.00 17.12 325 VAL A O 1
ATOM 2462 N N . VAL A 1 326 ? -0.490 57.605 30.999 1.00 16.77 326 VAL A N 1
ATOM 2463 C CA . VAL A 1 326 ? 0.082 57.624 32.337 1.00 16.27 326 VAL A CA 1
ATOM 2464 C C . VAL A 1 326 ? -0.048 56.242 32.976 1.00 15.73 326 VAL A C 1
ATOM 2465 O O . VAL A 1 326 ? 0.895 55.744 33.588 1.00 14.38 326 VAL A O 1
ATOM 2469 N N . ALA A 1 327 ? -1.214 55.622 32.818 1.00 15.23 327 ALA A N 1
ATOM 2470 C CA . ALA A 1 327 ? -1.451 54.293 33.380 1.00 15.99 327 ALA A CA 1
ATOM 2471 C C . ALA A 1 327 ? -0.432 53.288 32.849 1.00 14.85 327 ALA A C 1
ATOM 2472 O O . ALA A 1 327 ? 0.146 52.512 33.612 1.00 15.40 327 ALA A O 1
ATOM 2474 N N . GLU A 1 328 ? -0.210 53.305 31.538 1.00 15.00 328 GLU A N 1
ATOM 2475 C CA . GLU A 1 328 ? 0.744 52.395 30.917 1.00 15.02 328 GLU A CA 1
ATOM 2476 C C . GLU A 1 328 ? 2.167 52.620 31.412 1.00 14.18 328 GLU A C 1
ATOM 2477 O O . GLU A 1 328 ? 2.898 51.666 31.678 1.00 12.16 328 GLU A O 1
ATOM 2483 N N . LEU A 1 329 ? 2.561 53.884 31.527 1.00 14.11 329 LEU A N 1
ATOM 2484 C CA . LEU A 1 329 ? 3.901 54.214 31.994 1.00 13.58 329 LEU A CA 1
ATOM 2485 C C . LEU A 1 329 ? 4.095 53.761 33.439 1.00 13.22 329 LEU A C 1
ATOM 2486 O O . LEU A 1 329 ? 5.135 53.204 33.786 1.00 13.58 329 LEU A O 1
ATOM 2491 N N . LYS A 1 330 ? 3.091 54.000 34.277 1.00 14.85 330 LYS A N 1
ATOM 2492 C CA . LYS A 1 330 ? 3.166 53.599 35.678 1.00 15.22 330 LYS A CA 1
ATOM 2493 C C . LYS A 1 330 ? 3.336 52.088 35.798 1.00 14.70 330 LYS A C 1
ATOM 2494 O O . LYS A 1 330 ? 4.129 51.608 36.606 1.00 14.48 330 LYS A O 1
ATOM 2500 N N . ALA A 1 331 ? 2.586 51.347 34.988 1.00 15.53 331 ALA A N 1
ATOM 2501 C CA . ALA A 1 331 ? 2.654 49.889 35.000 1.00 14.94 331 ALA A CA 1
ATOM 2502 C C . ALA A 1 331 ? 4.031 49.421 34.541 1.00 15.65 331 ALA A C 1
ATOM 2503 O O . ALA A 1 331 ? 4.590 48.468 35.083 1.00 14.03 331 ALA A O 1
ATOM 2505 N N . LEU A 1 332 ? 4.571 50.102 33.535 1.00 14.83 332 LEU A N 1
ATOM 2506 C CA . LEU A 1 332 ? 5.887 49.773 33.001 1.00 14.53 332 LEU A CA 1
ATOM 2507 C C . LEU A 1 332 ? 6.935 49.990 34.090 1.00 14.88 332 LEU A C 1
ATOM 2508 O O . LEU A 1 332 ? 7.805 49.148 34.311 1.00 14.04 332 LEU A O 1
ATOM 2513 N N . GLY A 1 333 ? 6.839 51.124 34.775 1.00 15.53 333 GLY A N 1
ATOM 2514 C CA . GLY A 1 333 ? 7.782 51.424 35.836 1.00 17.59 333 GLY A CA 1
ATOM 2515 C C . GLY A 1 333 ? 7.715 50.410 36.964 1.00 19.30 333 GLY A C 1
ATOM 2516 O O . GLY A 1 333 ? 8.745 49.973 37.477 1.00 19.84 333 GLY A O 1
ATOM 2517 N N . GLU A 1 334 ? 6.500 50.026 37.344 1.00 20.42 334 GLU A N 1
ATOM 2518 C CA . GLU A 1 334 ? 6.305 49.065 38.423 1.00 21.67 334 GLU A CA 1
ATOM 2519 C C . GLU A 1 334 ? 6.930 47.699 38.157 1.00 20.83 334 GLU A C 1
ATOM 2520 O O . GLU A 1 334 ? 7.595 47.141 39.033 1.00 19.06 334 GLU A O 1
ATOM 2526 N N . ARG A 1 335 ? 6.736 47.153 36.959 1.00 20.03 335 ARG A N 1
ATOM 2527 C CA . ARG A 1 335 ? 7.301 45.840 36.680 1.00 20.09 335 ARG A CA 1
ATOM 2528 C C . ARG A 1 335 ? 8.826 45.844 36.638 1.00 19.54 335 ARG A C 1
ATOM 2529 O O . ARG A 1 335 ? 9.456 44.797 36.775 1.00 20.14 335 ARG A O 1
ATOM 2537 N N . TYR A 1 336 ? 9.421 47.024 36.481 1.00 18.61 336 TYR A N 1
ATOM 2538 C CA . TYR A 1 336 ? 10.877 47.139 36.443 1.00 18.24 336 TYR A CA 1
ATOM 2539 C C . TYR A 1 336 ? 11.485 47.637 37.751 1.00 18.18 336 TYR A C 1
ATOM 2540 O O . TYR A 1 336 ? 12.705 47.741 37.875 1.00 19.37 336 TYR A O 1
ATOM 2549 N N . GLY A 1 337 ? 10.637 47.940 38.725 1.00 19.45 337 GLY A N 1
ATOM 2550 C CA . GLY A 1 337 ? 11.137 48.417 40.003 1.00 20.55 337 GLY A CA 1
ATOM 2551 C C . GLY A 1 337 ? 11.592 49.863 39.955 1.00 21.74 337 GLY A C 1
ATOM 2552 O O . GLY A 1 337 ? 12.396 50.296 40.781 1.00 21.20 337 GLY A O 1
ATOM 2553 N N . VAL A 1 338 ? 11.083 50.606 38.976 1.00 21.92 338 VAL A N 1
ATOM 2554 C CA . VAL A 1 338 ? 11.410 52.018 38.819 1.00 25.09 338 VAL A CA 1
ATOM 2555 C C . VAL A 1 338 ? 10.108 52.780 39.033 1.00 27.84 338 VAL A C 1
ATOM 2556 O O . VAL A 1 338 ? 9.368 53.049 38.086 1.00 28.73 338 VAL A O 1
ATOM 2560 N N . PRO A 1 339 ? 9.819 53.138 40.292 1.00 29.96 339 PRO A N 1
ATOM 2561 C CA . PRO A 1 339 ? 8.618 53.864 40.712 1.00 32.39 339 PRO A CA 1
ATOM 2562 C C . PRO A 1 339 ? 8.378 55.200 40.023 1.00 33.28 339 PRO A C 1
ATOM 2563 O O . PRO A 1 339 ? 9.289 56.014 39.868 1.00 32.41 339 PRO A O 1
ATOM 2567 N N . TRP A 1 340 ? 7.131 55.406 39.617 1.00 35.28 340 TRP A N 1
ATOM 2568 C CA . TRP A 1 340 ? 6.709 56.630 38.955 1.00 36.79 340 TRP A CA 1
ATOM 2569 C C . TRP A 1 340 ? 6.356 57.662 40.024 1.00 38.07 340 TRP A C 1
ATOM 2570 O O . TRP A 1 340 ? 6.147 57.247 41.183 1.00 38.45 340 TRP A O 1
#

B-factor: mean 15.68, std 9.86, range [4.95, 57.59]

Foldseek 3Di:
DFAALVVQLVLQLVLLVLLPADNLLSNQQSCQQSLCLLLVNNVQHLLCSVLVSVCVNLVQADRDDPWDWDDDQQEIFTERLRHEQSSNLVVQLVQQLVRCVVRQKHKYKYKNYADNGFQQVSQQVLQVVQWWKKKKKWAAWQEAAQPGQDTFGGLIKIWIWHDAPVGIFIDIGRQFQDDLVVLVVCQVVVAFQDLQFADANVGGRGRGSVRGPGGYGHPGNVSNVVRVVRQCQFPVVRVHAGHNRQAHSVPDNPHHGIMGMMMMIGHCCVPPHRVVRRVVRHVVQVVQQPDCDDPPDRTGDGHCRSSVVSSVVCNVPGGDDDPVSVVSSQVSCVVSVSHD

Solvent-accessible surface area: 15991 Å² total; per-residue (Å²): 193,126,53,134,15,78,124,5,35,63,21,0,37,44,0,0,120,120,19,48,5,40,80,59,0,0,107,6,0,1,70,0,0,5,30,0,22,4,21,53,40,27,60,47,0,0,76,36,0,7,5,5,0,104,7,13,79,57,57,11,10,43,52,62,7,113,8,62,74,107,90,214,34,57,75,0,62,0,17,0,37,42,0,3,0,0,48,0,0,41,56,0,1,95,5,0,44,37,6,0,125,145,84,2,72,0,20,0,6,0,62,81,0,7,36,4,8,12,2,0,3,0,0,14,84,0,0,144,56,33,7,20,0,103,0,0,10,2,20,22,3,23,5,8,28,111,81,26,152,119,52,31,12,0,31,0,24,24,0,60,0,2,20,10,79,82,25,22,31,13,23,52,70,41,2,7,62,6,33,33,50,114,2,112,84,10,123,149,124,40,90,140,7,66,73,45,54,0,6,9,175,86,24,54,70,9,73,33,5,91,115,21,104,0,0,72,11,64,46,22,71,162,0,69,57,58,4,68,69,0,5,75,51,0,0,88,113,6,55,11,10,64,16,131,52,2,13,57,5,109,95,74,96,117,168,41,2,32,4,0,0,23,0,31,0,36,14,8,31,136,132,78,18,134,112,32,38,59,107,154,21,9,62,100,11,122,60,62,56,78,60,113,64,62,137,85,114,159,74,44,80,12,71,8,16,66,52,30,107,123,68,86,154,14,91,90,80,14,6,72,25,81,134,166,15,5,42,58,0,86,61,6,0,120,138,43,54,18,102,79